Protein AF-A0A2H6IXA2-F1 (afdb_monomer)

Secondary structure (DSSP, 8-state):
-------PPP--------PPPPP----S----HHHHHHHHT-TT-TTTTSHHHHTT-EEEEEETTEEEEEEEEEEETTEEEEEEEEEETT-GGG--B--EEEEETTTEEEEESEEES-EEETTTTEEE--EESSTT-SSEEEEEEEE-SSSEEEEEEEEE---SSS--GGG--EEEE--PPP-

Sequence (183 aa):
MIRRFCFSAPLLLAGIALAGPPAAAGQHAGIPERVDKLHRADAECRDYDAKHMRNARVTAKLAEGKMLYLLPCYTGAYNVVYSVYVFDKRYPDELKRSVFAGFSDDLGWYGKDNLINADFDPKTKTLSAFEKGRGLGDCGSIPKYQWADYGWRLIEYRYWGKCDGTRMPADWPVIYRFKKPRQ

pLDDT: mean 86.89, std 18.84, range [40.41, 98.81]

Foldseek 3Di:
DDDDDDDDDDDDDDPDPPDDPPFPFADLPDDDPLNVVQLVVDPQLVCQPPPVQSRVWHWADPDVQKIKTWGWRDDDVQKTKTWIWIARNVCNVPTDTAWDWDADPVPGTDIDRIAICWGADRVQRKIWGQAAPDNVSQFDKIWIWHDDPPHTHTAWIFGDHDPPNPGHPVRTDTPDHDDDDDD

Solvent-accessible surface area (backbone atoms only — not comparable to full-atom values): 11103 Å² total; per-residue (Å²): 141,82,86,84,81,83,83,82,78,83,83,80,81,78,79,78,76,80,75,71,79,79,79,75,82,36,73,96,77,80,80,52,67,69,59,49,53,58,50,64,70,37,79,78,27,73,41,38,84,38,76,75,34,52,69,60,31,36,65,47,75,77,51,90,64,27,35,39,39,40,38,41,19,37,77,56,94,84,39,43,36,26,40,37,35,59,48,37,70,92,50,65,87,71,61,51,70,45,74,43,84,44,76,44,94,90,71,41,75,44,84,37,53,63,40,29,49,60,48,71,42,75,91,74,40,29,41,37,29,48,37,58,71,48,84,87,40,34,16,31,39,41,44,30,28,32,67,61,96,85,48,76,39,71,44,36,30,26,48,37,84,78,61,74,67,85,41,48,72,89,70,38,49,73,80,41,69,62,73,81,78,85,128

Nearest PDB structures (foldseek):
  1vkd-assembly1_A  TM=4.261E-01  e=1.955E+00  Thermotoga maritima MSB8
  6v8i-assembly1_FH  TM=3.249E-01  e=1.407E+00  Dubowvirus dv80alpha
  5efv-assembly1_A  TM=2.721E-01  e=1.570E+00  Dubowvirus dv11
  5efv-assembly1_B  TM=2.885E-01  e=2.717E+00  Dubowvirus dv11
  5efv-assembly1_C  TM=2.880E-01  e=3.032E+00  Dubowvirus dv11

Structure (mmCIF, N/CA/C/O backbone):
data_AF-A0A2H6IXA2-F1
#
_entry.id   AF-A0A2H6IXA2-F1
#
loop_
_atom_site.group_PDB
_atom_site.id
_atom_site.type_symbol
_atom_site.label_atom_id
_atom_site.label_alt_id
_atom_site.label_comp_id
_atom_site.label_asym_id
_atom_site.label_entity_id
_atom_site.label_seq_id
_atom_site.pdbx_PDB_ins_code
_atom_site.Cartn_x
_atom_site.Cartn_y
_atom_site.Cartn_z
_atom_site.occupancy
_atom_site.B_iso_or_equiv
_atom_site.auth_seq_id
_atom_site.auth_comp_id
_atom_site.auth_asym_id
_atom_site.auth_atom_id
_atom_site.pdbx_PDB_model_num
ATOM 1 N N . MET A 1 1 ? 6.219 -0.384 -72.065 1.00 42.78 1 MET A N 1
ATOM 2 C CA . MET A 1 1 ? 6.723 -0.664 -70.701 1.00 42.78 1 MET A CA 1
ATOM 3 C C . MET A 1 1 ? 6.159 0.386 -69.753 1.00 42.78 1 MET A C 1
ATOM 5 O O . MET A 1 1 ? 6.612 1.517 -69.799 1.00 42.78 1 MET A O 1
ATOM 9 N N . ILE A 1 2 ? 5.152 0.053 -68.943 1.00 42.31 2 ILE A N 1
ATOM 10 C CA . ILE A 1 2 ? 4.633 0.939 -67.886 1.00 42.31 2 ILE A CA 1
ATOM 11 C C . ILE A 1 2 ? 4.787 0.170 -66.571 1.00 42.31 2 ILE A C 1
ATOM 13 O O . ILE A 1 2 ? 4.117 -0.837 -66.355 1.00 42.31 2 ILE A O 1
ATOM 17 N N . ARG A 1 3 ? 5.743 0.590 -65.734 1.00 43.72 3 ARG A N 1
ATOM 18 C CA . ARG A 1 3 ? 5.989 0.006 -64.409 1.00 43.72 3 ARG A CA 1
ATOM 19 C C . ARG A 1 3 ? 4.909 0.500 -63.444 1.00 43.72 3 ARG A C 1
ATOM 21 O O . ARG A 1 3 ? 4.865 1.684 -63.127 1.00 43.72 3 ARG A O 1
ATOM 28 N N . ARG A 1 4 ? 4.052 -0.409 -62.968 1.00 46.06 4 ARG A N 1
ATOM 29 C CA . ARG A 1 4 ? 3.174 -0.171 -61.812 1.00 46.06 4 ARG A CA 1
ATOM 30 C C . ARG A 1 4 ? 4.039 -0.104 -60.550 1.00 46.06 4 ARG A C 1
ATOM 32 O O . ARG A 1 4 ? 4.656 -1.099 -60.184 1.00 46.06 4 ARG A O 1
ATOM 39 N N . PHE A 1 5 ? 4.084 1.055 -59.899 1.00 47.25 5 PHE A N 1
ATOM 40 C CA . PHE A 1 5 ? 4.619 1.195 -58.546 1.00 47.25 5 PHE A CA 1
ATOM 41 C C . PHE A 1 5 ? 3.539 0.778 -57.538 1.00 47.25 5 PHE A C 1
ATOM 43 O O . PHE A 1 5 ? 2.493 1.418 -57.447 1.00 47.25 5 PHE A O 1
ATOM 50 N N . CYS A 1 6 ? 3.786 -0.301 -56.792 1.00 48.41 6 CYS A N 1
ATOM 51 C CA . CYS A 1 6 ? 3.030 -0.634 -55.585 1.00 48.41 6 CYS A CA 1
ATOM 52 C C . CYS A 1 6 ? 3.509 0.273 -54.446 1.00 48.41 6 CYS A C 1
ATOM 54 O O . CYS A 1 6 ? 4.640 0.138 -53.986 1.00 48.41 6 CYS A O 1
ATOM 56 N N . PHE A 1 7 ? 2.652 1.183 -53.986 1.00 43.94 7 PHE A N 1
ATOM 57 C CA . PHE A 1 7 ? 2.830 1.866 -52.707 1.00 43.94 7 PHE A CA 1
ATOM 58 C C . PHE A 1 7 ? 2.233 0.991 -51.599 1.00 43.94 7 PHE A C 1
ATOM 60 O O . PHE A 1 7 ? 1.016 0.828 -51.525 1.00 43.94 7 PHE A O 1
ATOM 67 N N . SER A 1 8 ? 3.084 0.418 -50.747 1.00 46.34 8 SER A N 1
ATOM 68 C CA . SER A 1 8 ? 2.661 -0.215 -49.494 1.00 46.34 8 SER A CA 1
ATOM 69 C C . SER A 1 8 ? 2.455 0.867 -48.436 1.00 46.34 8 SER A C 1
ATOM 71 O O . SER A 1 8 ? 3.396 1.573 -48.080 1.00 46.34 8 SER A O 1
ATOM 73 N N . ALA A 1 9 ? 1.226 1.009 -47.940 1.00 44.91 9 ALA A N 1
ATOM 74 C CA . ALA A 1 9 ? 0.914 1.889 -46.818 1.00 44.91 9 ALA A CA 1
ATOM 75 C C . ALA A 1 9 ? 1.397 1.262 -45.492 1.00 44.91 9 ALA A C 1
ATOM 77 O O . ALA A 1 9 ? 1.227 0.054 -45.301 1.00 44.91 9 ALA A O 1
ATOM 78 N N . PRO A 1 10 ? 1.981 2.040 -44.561 1.00 45.56 10 PRO A N 1
ATOM 79 C CA . PRO A 1 10 ? 2.384 1.522 -43.261 1.00 45.56 10 PRO A CA 1
ATOM 80 C C . PRO A 1 10 ? 1.149 1.328 -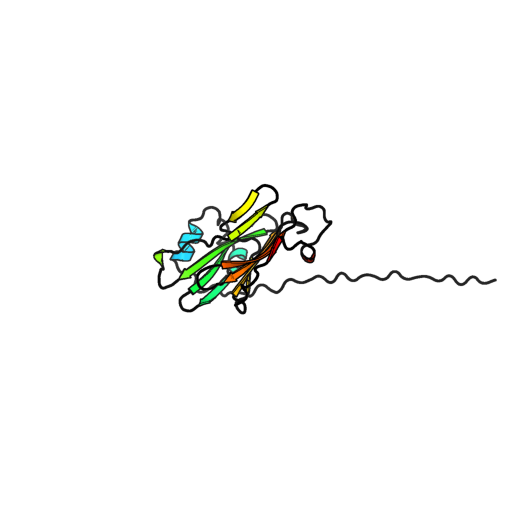42.370 1.00 45.56 10 PRO A C 1
ATOM 82 O O . PRO A 1 10 ? 0.332 2.237 -42.213 1.00 45.56 10 PRO A O 1
ATOM 85 N N . LEU A 1 11 ? 1.014 0.142 -41.770 1.00 45.53 11 LEU A N 1
ATOM 86 C CA . LEU A 1 11 ? 0.039 -0.093 -40.707 1.00 45.53 11 LEU A CA 1
ATOM 87 C C . LEU A 1 11 ? 0.434 0.727 -39.469 1.00 45.53 11 LEU A C 1
ATOM 89 O O . LEU A 1 11 ? 1.423 0.431 -38.800 1.00 45.53 11 LEU A O 1
ATOM 93 N N . LEU A 1 12 ? -0.369 1.741 -39.152 1.00 42.28 12 LEU A N 1
ATOM 94 C CA . LEU A 1 12 ? -0.360 2.415 -37.858 1.00 42.28 12 LEU A CA 1
ATOM 95 C C . LEU A 1 12 ? -0.883 1.444 -36.788 1.00 42.28 12 LEU A C 1
ATOM 97 O O . LEU A 1 12 ? -2.079 1.170 -36.711 1.00 42.28 12 LEU A O 1
ATOM 101 N N . LEU A 1 13 ? 0.020 0.928 -35.952 1.00 43.97 13 LEU A N 1
ATOM 102 C CA . LEU A 1 13 ? -0.335 0.255 -34.704 1.00 43.97 13 LEU A CA 1
ATOM 103 C C . LEU A 1 13 ? -0.878 1.303 -33.725 1.00 43.97 13 LEU A C 1
ATOM 105 O O . LEU A 1 13 ? -0.123 2.061 -33.117 1.00 43.97 13 LEU A O 1
ATOM 109 N N . ALA A 1 14 ? -2.201 1.352 -33.590 1.00 46.12 14 ALA A N 1
ATOM 110 C CA . ALA A 1 14 ? -2.864 2.114 -32.544 1.00 46.12 14 ALA A CA 1
ATOM 111 C C . ALA A 1 14 ? -2.493 1.510 -31.179 1.00 46.12 14 ALA A C 1
ATOM 113 O O . ALA A 1 14 ? -2.917 0.406 -30.836 1.00 46.12 14 ALA A O 1
ATOM 114 N N . GLY A 1 15 ? -1.673 2.228 -30.409 1.00 41.69 15 GLY A N 1
ATOM 115 C CA . GLY A 1 15 ? -1.371 1.885 -29.025 1.00 41.69 15 GLY A CA 1
ATOM 116 C C . GLY A 1 15 ? -2.645 1.952 -28.190 1.00 41.69 15 GLY A C 1
ATOM 117 O O . GLY A 1 15 ? -3.181 3.031 -27.945 1.00 41.69 15 GLY A O 1
ATOM 118 N N . ILE A 1 16 ? -3.142 0.793 -27.763 1.00 50.72 16 ILE A N 1
ATOM 119 C CA . ILE A 1 16 ? -4.249 0.709 -26.815 1.00 50.72 16 ILE A CA 1
ATOM 120 C C . ILE A 1 16 ? -3.698 1.145 -25.457 1.00 50.72 16 ILE A C 1
ATOM 122 O O . ILE A 1 16 ? -2.990 0.396 -24.786 1.00 50.72 16 ILE A O 1
ATOM 126 N N . ALA A 1 17 ? -4.002 2.380 -25.064 1.00 41.78 17 ALA A N 1
ATOM 127 C CA . ALA A 1 17 ? -3.798 2.837 -23.701 1.00 41.78 17 ALA A CA 1
ATOM 128 C C . ALA A 1 17 ? -4.670 1.978 -22.774 1.00 41.78 17 ALA A C 1
ATOM 130 O O . ALA A 1 17 ? -5.897 2.085 -22.779 1.00 41.78 17 ALA A O 1
ATOM 131 N N . LEU A 1 18 ? -4.039 1.104 -21.988 1.00 44.41 18 LEU A N 1
ATOM 132 C CA . LEU A 1 18 ? -4.698 0.420 -20.882 1.00 44.41 18 LEU A CA 1
ATOM 133 C C . LEU A 1 18 ? -4.991 1.464 -19.802 1.00 44.41 18 LEU A C 1
ATOM 135 O O . LEU A 1 18 ? -4.155 1.753 -18.947 1.00 44.41 18 LEU A 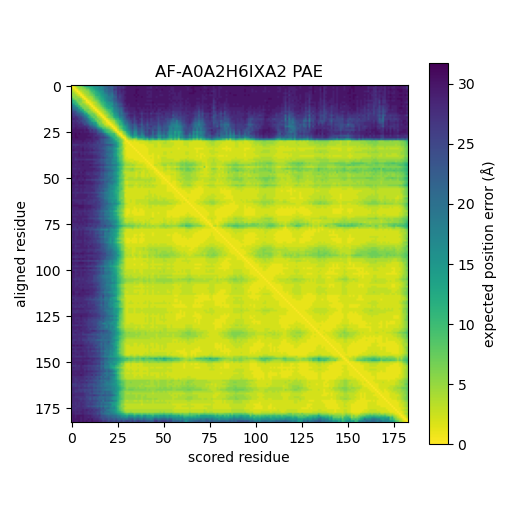O 1
ATOM 139 N N . ALA A 1 19 ? -6.178 2.063 -19.874 1.00 44.88 19 ALA A N 1
ATOM 140 C CA . ALA A 1 19 ? -6.734 2.822 -18.770 1.00 44.88 19 ALA A CA 1
ATOM 141 C C . ALA A 1 19 ? -6.846 1.878 -17.566 1.00 44.88 19 ALA A C 1
ATOM 143 O O . ALA A 1 19 ? -7.560 0.873 -17.615 1.00 44.88 19 ALA A O 1
ATOM 144 N N . GLY A 1 20 ? -6.100 2.176 -16.501 1.00 45.25 20 GLY A N 1
ATOM 145 C CA . GLY A 1 20 ? -6.319 1.534 -15.211 1.00 45.25 20 GLY A CA 1
ATOM 146 C C . GLY A 1 20 ? -7.774 1.744 -14.773 1.00 45.25 20 GLY A C 1
ATOM 147 O O . GLY A 1 20 ? -8.386 2.744 -15.165 1.00 45.25 20 GLY A O 1
ATOM 148 N N . PRO A 1 21 ? -8.355 0.809 -14.004 1.00 45.22 21 PRO A N 1
ATOM 149 C CA . PRO A 1 21 ? -9.712 0.975 -13.507 1.00 45.22 21 PRO A CA 1
ATOM 150 C C . PRO A 1 21 ? -9.832 2.305 -12.744 1.00 45.22 21 PRO A C 1
ATOM 152 O O . PRO A 1 21 ? -8.875 2.726 -12.087 1.00 45.22 21 PRO A O 1
ATOM 155 N N . PRO A 1 22 ? -10.981 2.994 -12.843 1.00 42.47 22 PRO A N 1
ATOM 156 C CA . PRO A 1 22 ? -11.201 4.214 -12.088 1.00 42.47 22 PRO A CA 1
ATOM 157 C C . PRO A 1 22 ? -11.143 3.882 -10.596 1.00 42.47 22 PRO A C 1
ATOM 159 O O . PRO A 1 22 ? -11.876 3.006 -10.133 1.00 42.47 22 PRO A O 1
ATOM 162 N N . ALA A 1 23 ? -10.282 4.593 -9.865 1.00 48.34 23 ALA A N 1
ATOM 163 C CA . ALA A 1 23 ? -10.251 4.558 -8.410 1.00 48.34 23 ALA A CA 1
ATOM 164 C C . ALA A 1 23 ? -11.676 4.797 -7.891 1.00 48.34 23 ALA A C 1
ATOM 166 O O . ALA A 1 23 ? -12.312 5.805 -8.224 1.00 48.34 23 ALA A O 1
ATOM 167 N N . ALA A 1 24 ? -12.211 3.842 -7.133 1.00 46.31 24 ALA A N 1
ATOM 168 C CA . ALA A 1 24 ? -13.548 3.958 -6.578 1.00 46.31 24 ALA A CA 1
ATOM 169 C C . ALA A 1 24 ? -13.566 5.131 -5.586 1.00 46.31 24 ALA A C 1
ATOM 171 O O . ALA A 1 24 ? -12.879 5.115 -4.567 1.00 46.31 24 ALA A O 1
ATOM 172 N N . ALA A 1 25 ? -14.348 6.165 -5.899 1.00 42.78 25 ALA A N 1
ATOM 173 C CA . ALA A 1 25 ? -14.499 7.347 -5.063 1.00 42.78 25 ALA A CA 1
ATOM 174 C C . ALA A 1 25 ? -15.111 6.973 -3.698 1.00 42.78 25 ALA A C 1
ATOM 176 O O . ALA A 1 25 ? -16.309 6.702 -3.593 1.00 42.78 25 ALA A O 1
ATOM 177 N N . GLY A 1 26 ? -14.284 6.959 -2.651 1.00 40.41 26 GLY A N 1
ATOM 178 C CA . GLY A 1 26 ? -14.711 6.852 -1.257 1.00 40.41 26 GLY A CA 1
ATOM 179 C C . GLY A 1 26 ? -15.170 8.207 -0.707 1.00 40.41 26 GLY A C 1
ATOM 180 O O . GLY A 1 26 ? -14.521 9.228 -0.917 1.00 40.41 26 GLY A O 1
ATOM 181 N N . GLN A 1 27 ? -16.310 8.225 -0.014 1.00 42.47 27 GLN A N 1
ATOM 182 C CA . GLN A 1 27 ? -16.903 9.405 0.628 1.00 42.47 27 GLN A CA 1
ATOM 183 C C . GLN A 1 27 ? -16.112 9.815 1.892 1.00 42.47 27 GLN A C 1
ATOM 185 O O . GLN A 1 27 ? -15.813 8.974 2.736 1.00 42.47 27 GLN A O 1
ATOM 190 N N . HIS A 1 28 ? -15.841 11.117 2.077 1.00 47.94 28 HIS A N 1
ATOM 191 C CA . HIS A 1 28 ? -15.034 11.680 3.189 1.00 47.94 28 HIS A CA 1
ATOM 192 C C . HIS A 1 28 ? -15.735 11.763 4.554 1.00 47.94 28 HIS A C 1
ATOM 194 O O . HIS A 1 28 ? -15.303 12.516 5.426 1.00 47.94 28 HIS A O 1
ATOM 200 N N . ALA A 1 29 ? -16.801 10.997 4.772 1.00 51.88 29 ALA A N 1
ATOM 201 C CA . ALA A 1 29 ? -17.454 10.890 6.072 1.00 51.88 29 ALA A CA 1
ATOM 202 C C . ALA A 1 29 ? -16.984 9.607 6.785 1.00 51.88 29 ALA A C 1
ATOM 204 O O . ALA A 1 29 ? -17.186 8.508 6.276 1.00 51.88 29 ALA A O 1
ATOM 205 N N . GLY A 1 30 ? -16.382 9.739 7.975 1.00 75.88 30 GLY A N 1
ATOM 206 C CA . GLY A 1 30 ? -16.239 8.617 8.917 1.00 75.88 30 GLY A CA 1
ATOM 207 C C . GLY A 1 30 ? -14.837 8.041 9.151 1.00 75.88 30 GLY A C 1
ATOM 208 O O . GLY A 1 30 ? -14.730 6.835 9.382 1.00 75.88 30 GLY A O 1
ATOM 209 N N . ILE A 1 31 ? -13.774 8.857 9.138 1.00 90.50 31 ILE A N 1
ATOM 210 C CA . ILE A 1 31 ? -12.479 8.466 9.732 1.00 90.50 31 ILE A CA 1
ATOM 211 C C . ILE A 1 31 ? -12.573 8.666 11.258 1.00 90.50 31 ILE A C 1
ATOM 213 O O . ILE A 1 31 ? -12.794 9.796 11.690 1.00 90.50 31 ILE A O 1
ATOM 217 N N . PRO A 1 32 ? -12.445 7.610 12.087 1.00 92.00 32 PRO A N 1
ATOM 218 C CA . PRO A 1 32 ? -12.463 7.736 13.540 1.00 92.00 32 PRO A CA 1
ATOM 219 C C . PRO A 1 32 ? -11.314 8.613 14.034 1.00 92.00 32 PRO A C 1
ATOM 221 O O . PRO A 1 32 ? -10.199 8.494 13.527 1.00 92.00 32 PRO A O 1
ATOM 224 N N . GLU A 1 33 ? -11.553 9.408 15.081 1.00 92.00 33 GLU A N 1
ATOM 225 C CA . GLU A 1 33 ? -10.547 10.301 15.680 1.00 92.00 33 GLU A CA 1
ATOM 226 C C . GLU A 1 33 ? -9.233 9.573 15.984 1.00 92.00 33 GLU A C 1
ATOM 228 O O . GLU A 1 33 ? -8.157 10.093 15.722 1.00 92.00 33 GLU A O 1
ATOM 233 N N . ARG A 1 34 ? -9.299 8.327 16.464 1.00 92.56 34 ARG A N 1
ATOM 234 C CA . ARG A 1 34 ? -8.103 7.522 16.741 1.00 92.56 34 ARG A CA 1
ATOM 235 C C . ARG A 1 34 ? -7.273 7.232 15.486 1.00 92.56 34 ARG A C 1
ATOM 237 O O . ARG A 1 34 ? -6.049 7.299 15.549 1.00 92.56 34 ARG A O 1
ATOM 244 N N . VAL A 1 35 ? -7.924 6.900 14.369 1.00 95.00 35 VAL A N 1
ATOM 245 C CA . VAL A 1 35 ? -7.242 6.652 13.086 1.00 95.00 35 VAL A CA 1
ATOM 246 C C . VAL A 1 35 ? -6.639 7.955 12.574 1.00 95.00 35 VAL A C 1
ATOM 248 O O . VAL A 1 35 ? -5.474 7.976 12.190 1.00 95.00 35 VAL A O 1
ATOM 251 N N . ASP A 1 36 ? -7.403 9.045 12.636 1.00 93.69 36 ASP A N 1
ATOM 252 C CA . ASP A 1 36 ? -6.961 10.367 12.196 1.00 93.69 36 ASP A CA 1
ATOM 253 C C . ASP A 1 36 ? -5.774 10.883 13.028 1.00 93.69 36 ASP A C 1
ATOM 255 O O . ASP A 1 36 ? -4.750 11.273 12.472 1.00 93.69 36 ASP A O 1
ATOM 259 N N . LYS A 1 37 ? -5.850 10.784 14.360 1.00 93.31 37 LYS A N 1
ATOM 260 C CA . LYS A 1 37 ? -4.772 11.149 15.289 1.00 93.31 37 LYS A CA 1
ATOM 261 C C . LYS A 1 37 ? -3.514 10.321 15.052 1.00 93.31 37 LYS A C 1
ATOM 263 O O . LYS A 1 37 ? -2.427 10.887 15.012 1.00 93.31 37 LYS A O 1
ATOM 268 N N . LEU A 1 38 ? -3.651 9.002 14.887 1.00 94.00 38 LEU A N 1
ATOM 269 C CA . LEU A 1 38 ? -2.513 8.126 14.601 1.00 94.00 38 LEU A CA 1
ATOM 270 C C . LEU A 1 38 ? -1.851 8.491 13.268 1.00 94.00 38 LEU A C 1
ATOM 272 O O . LEU A 1 38 ? -0.630 8.492 13.177 1.00 94.00 38 LEU A O 1
ATOM 276 N N . HIS A 1 39 ? -2.646 8.812 12.249 1.00 95.50 39 HIS A N 1
ATOM 277 C CA . HIS A 1 39 ? -2.132 9.191 10.939 1.00 95.50 39 HIS A CA 1
ATOM 278 C C . HIS A 1 39 ? -1.434 10.556 10.952 1.00 95.50 39 HIS A C 1
ATOM 280 O O . HIS A 1 39 ? -0.356 10.698 10.392 1.00 95.50 39 HIS A O 1
ATOM 286 N N . ARG A 1 40 ? -2.004 11.547 11.648 1.00 93.56 40 ARG A N 1
ATOM 287 C CA . ARG A 1 40 ? -1.420 12.891 11.804 1.00 93.56 40 ARG A CA 1
ATOM 288 C C . ARG A 1 40 ? -0.172 12.929 12.679 1.00 93.56 40 ARG A C 1
ATOM 290 O O . ARG A 1 40 ? 0.624 13.850 12.549 1.00 93.56 40 ARG A O 1
ATOM 297 N N . ALA A 1 41 ? -0.029 11.976 13.597 1.00 93.56 41 ALA A N 1
ATOM 298 C CA . ALA A 1 41 ? 1.155 11.857 14.441 1.00 93.56 41 ALA A CA 1
ATOM 299 C C . ALA A 1 41 ? 2.391 11.368 13.666 1.00 93.56 41 ALA A C 1
ATOM 301 O O . ALA A 1 41 ? 3.505 11.487 14.172 1.00 93.56 41 ALA A O 1
ATOM 302 N N . ASP A 1 42 ? 2.209 10.826 12.460 1.00 91.56 42 ASP A N 1
ATOM 303 C CA . ASP A 1 42 ? 3.310 10.440 11.589 1.00 91.56 42 ASP A CA 1
ATOM 304 C C . ASP A 1 42 ? 3.833 11.651 10.805 1.00 91.56 42 ASP A C 1
ATOM 306 O O . ASP A 1 42 ? 3.145 12.200 9.942 1.00 91.56 42 ASP A O 1
ATOM 310 N N . ALA A 1 43 ? 5.076 12.046 11.090 1.00 88.25 43 ALA A N 1
ATOM 311 C CA . ALA A 1 43 ? 5.742 13.166 10.432 1.00 88.25 43 ALA A CA 1
ATOM 312 C C . ALA A 1 43 ? 5.912 12.966 8.913 1.00 88.25 43 ALA A C 1
ATOM 314 O O . ALA A 1 43 ? 5.979 13.951 8.176 1.00 88.25 43 ALA A O 1
ATOM 315 N N . GLU A 1 44 ? 5.928 11.719 8.427 1.00 85.94 44 GLU A N 1
ATOM 316 C CA . GLU A 1 44 ? 5.982 11.423 6.992 1.00 85.94 44 GLU A CA 1
ATOM 317 C C . GLU A 1 44 ? 4.665 11.797 6.289 1.00 85.94 44 GLU A C 1
ATOM 319 O O . GLU A 1 44 ? 4.658 12.127 5.102 1.00 85.94 44 GLU A O 1
ATOM 324 N N . CYS A 1 45 ? 3.534 11.827 7.002 1.00 91.88 45 CYS A N 1
ATOM 325 C CA . CYS A 1 45 ? 2.206 12.121 6.447 1.00 91.88 45 CYS A CA 1
ATOM 326 C C . CYS A 1 45 ? 1.896 13.630 6.392 1.00 91.88 45 CYS A C 1
ATOM 328 O O . CYS A 1 45 ? 0.796 14.087 6.705 1.00 91.88 45 CYS A O 1
ATOM 330 N N . ARG A 1 46 ? 2.887 14.409 5.941 1.00 87.69 46 ARG A N 1
ATOM 331 C CA . ARG A 1 46 ? 2.899 15.882 5.907 1.00 87.69 46 ARG A CA 1
ATOM 332 C C . ARG A 1 46 ? 1.890 16.541 4.959 1.00 87.69 46 ARG A C 1
ATOM 334 O O . ARG A 1 46 ? 1.510 17.684 5.201 1.00 87.69 46 ARG A O 1
ATOM 341 N N . ASP A 1 47 ? 1.426 15.846 3.917 1.00 89.88 47 ASP A N 1
ATOM 342 C CA . ASP A 1 47 ? 0.479 16.407 2.937 1.00 89.88 47 ASP A CA 1
ATOM 343 C C . ASP A 1 47 ? -0.964 15.923 3.161 1.00 89.88 47 ASP A C 1
ATOM 345 O O . ASP A 1 47 ? -1.839 16.196 2.337 1.00 89.88 47 ASP A O 1
ATOM 349 N N . TYR A 1 48 ? -1.249 15.204 4.252 1.00 90.06 48 TYR A N 1
ATOM 350 C CA . TYR A 1 48 ? -2.538 14.536 4.485 1.00 90.06 48 TYR A CA 1
ATOM 351 C C . TYR A 1 48 ? -3.766 15.462 4.359 1.00 90.06 48 TYR A C 1
ATOM 353 O O . TYR A 1 48 ? -4.838 15.030 3.914 1.00 90.06 48 TYR A O 1
ATOM 361 N N . ASP A 1 49 ? -3.623 16.746 4.707 1.00 89.75 49 ASP A N 1
ATOM 362 C CA . ASP A 1 49 ? -4.680 17.761 4.601 1.00 89.75 49 ASP A CA 1
ATOM 363 C C . ASP A 1 49 ? -4.719 18.506 3.264 1.00 89.75 49 ASP A C 1
ATOM 365 O O . ASP A 1 49 ? -5.579 19.368 3.058 1.00 89.75 49 ASP A O 1
ATOM 369 N N . ALA A 1 50 ? -3.839 18.202 2.316 1.00 90.06 50 ALA A N 1
ATOM 370 C CA . ALA A 1 50 ? -3.912 18.809 0.999 1.00 90.06 50 ALA A CA 1
ATOM 371 C C . ALA A 1 50 ? -5.217 18.399 0.293 1.00 90.06 50 ALA A C 1
ATOM 373 O O . ALA A 1 50 ? -5.699 17.268 0.401 1.00 90.06 50 ALA A O 1
ATOM 374 N N . LYS A 1 51 ? -5.818 19.326 -0.467 1.00 88.69 51 LYS A N 1
ATOM 375 C CA . LYS A 1 51 ? -7.115 19.094 -1.133 1.00 88.69 51 LYS A CA 1
ATOM 376 C C . LYS A 1 51 ? -7.103 17.841 -2.015 1.00 88.69 51 LYS A C 1
ATOM 378 O O . LYS A 1 51 ? -8.072 17.087 -2.008 1.00 88.69 51 LYS A O 1
ATOM 383 N N . HIS A 1 52 ? -6.018 17.630 -2.758 1.00 84.25 52 HIS A N 1
ATOM 384 C CA . HIS A 1 52 ? -5.868 16.478 -3.646 1.00 84.25 52 HIS A CA 1
ATOM 385 C C . HIS A 1 52 ? -5.721 15.158 -2.870 1.00 84.25 52 HIS A C 1
ATOM 387 O O . HIS A 1 52 ? -6.236 14.142 -3.324 1.00 84.25 52 HIS A O 1
ATOM 393 N N . MET A 1 53 ? -5.124 15.183 -1.673 1.00 90.81 53 MET A N 1
ATOM 394 C CA . MET A 1 53 ? -4.990 14.009 -0.805 1.00 90.81 53 MET A CA 1
ATOM 395 C C . MET A 1 53 ? -6.302 13.604 -0.160 1.00 90.81 53 MET A C 1
ATOM 397 O O . MET A 1 53 ? -6.595 12.416 -0.069 1.00 90.81 53 MET A O 1
ATOM 401 N N . ARG A 1 54 ? -7.144 14.567 0.234 1.00 89.75 54 ARG A N 1
ATOM 402 C CA . ARG A 1 54 ? -8.467 14.236 0.779 1.00 89.75 54 ARG A CA 1
ATOM 403 C C . ARG A 1 54 ? -9.227 13.316 -0.165 1.00 89.75 54 ARG A C 1
ATOM 405 O O . ARG A 1 54 ? -9.626 12.244 0.258 1.00 89.75 54 ARG A O 1
ATOM 412 N N . ASN A 1 55 ? -9.315 13.677 -1.445 1.00 87.94 55 ASN A N 1
ATOM 413 C CA . ASN A 1 55 ? -10.024 12.912 -2.479 1.00 87.94 55 ASN A CA 1
ATOM 414 C C . ASN A 1 55 ? -9.461 11.515 -2.758 1.00 87.94 55 ASN A C 1
ATOM 416 O O . ASN A 1 55 ? -10.167 10.701 -3.340 1.00 87.94 55 ASN A O 1
ATOM 420 N N . ALA A 1 56 ? -8.231 11.241 -2.334 1.00 90.94 56 ALA A N 1
ATOM 421 C CA . ALA A 1 56 ? -7.584 9.949 -2.491 1.00 90.94 56 ALA A CA 1
ATOM 422 C C . ALA A 1 56 ? -7.780 9.016 -1.278 1.00 90.94 56 ALA A C 1
ATOM 424 O O . ALA A 1 56 ? -7.324 7.878 -1.295 1.00 90.94 56 ALA A O 1
ATOM 425 N N . ARG A 1 57 ? -8.460 9.463 -0.213 1.00 94.38 57 ARG A N 1
ATOM 426 C CA . ARG A 1 57 ? -8.786 8.617 0.946 1.00 94.38 57 ARG A CA 1
ATOM 427 C C . ARG A 1 57 ? -9.798 7.546 0.546 1.00 94.38 57 ARG A C 1
ATOM 429 O O . ARG A 1 57 ? -10.843 7.856 -0.020 1.00 94.38 57 ARG A O 1
ATOM 436 N N . VAL A 1 58 ? -9.525 6.299 0.917 1.00 95.25 58 VAL A N 1
ATOM 437 C CA . VAL A 1 58 ? -10.447 5.180 0.699 1.00 95.25 58 VAL A CA 1
ATOM 438 C C . VAL A 1 58 ? -10.831 4.566 2.039 1.00 95.25 58 VAL A C 1
ATOM 440 O O . VAL A 1 58 ? -9.979 4.217 2.859 1.00 95.25 58 VAL A O 1
ATOM 443 N N . THR A 1 59 ? -12.135 4.419 2.258 1.00 96.25 59 THR A N 1
ATOM 444 C CA . THR A 1 59 ? -12.707 3.720 3.409 1.00 96.25 59 THR A CA 1
ATOM 445 C C . THR A 1 59 ? -13.601 2.590 2.918 1.00 96.25 59 THR A C 1
ATOM 447 O O . THR A 1 59 ? -14.351 2.747 1.955 1.00 96.25 59 THR A O 1
ATOM 450 N N . ALA A 1 60 ? -13.511 1.418 3.545 1.00 96.00 60 ALA A N 1
ATOM 451 C CA . ALA A 1 60 ? -14.319 0.272 3.133 1.00 96.00 60 ALA A CA 1
ATOM 452 C C . ALA A 1 60 ? -14.559 -0.714 4.275 1.00 96.00 60 ALA A C 1
ATOM 454 O O . ALA A 1 60 ? -13.719 -0.893 5.154 1.00 96.00 60 ALA A O 1
ATOM 455 N N . LYS A 1 61 ? -15.698 -1.408 4.253 1.00 95.50 61 LYS A N 1
ATOM 456 C CA . LYS A 1 61 ? -15.972 -2.502 5.192 1.00 95.50 61 LYS A CA 1
ATOM 457 C C . LYS A 1 61 ? -15.207 -3.758 4.769 1.00 95.50 61 LYS A C 1
ATOM 459 O O . LYS A 1 61 ? -15.386 -4.240 3.654 1.00 95.50 61 LYS A O 1
ATOM 464 N N . LEU A 1 62 ? -14.407 -4.325 5.672 1.00 96.12 62 LEU A N 1
ATOM 465 C CA . LEU A 1 62 ? -13.691 -5.590 5.446 1.00 96.12 62 LEU A CA 1
ATOM 466 C C . LEU A 1 62 ? -14.473 -6.790 5.975 1.00 96.12 62 LEU A C 1
ATOM 468 O O . LEU A 1 62 ? -14.540 -7.837 5.333 1.00 96.12 62 LEU A O 1
ATOM 472 N N . ALA A 1 63 ? -15.084 -6.638 7.144 1.00 94.56 63 ALA A N 1
ATOM 473 C CA . ALA A 1 63 ? -15.925 -7.638 7.785 1.00 94.56 63 ALA A CA 1
ATOM 474 C C . ALA A 1 63 ? -16.859 -6.940 8.781 1.00 94.56 63 ALA A C 1
ATOM 476 O O . ALA A 1 63 ? -16.865 -5.713 8.905 1.00 94.56 63 ALA A O 1
ATOM 477 N N . GLU A 1 64 ? -17.666 -7.706 9.506 1.00 93.94 64 GLU A N 1
ATOM 478 C CA . GLU A 1 64 ? -18.383 -7.160 10.653 1.00 93.94 64 GLU A CA 1
ATOM 479 C C . GLU A 1 64 ? -17.398 -6.585 11.684 1.00 93.94 64 GLU A C 1
ATOM 481 O O . GLU A 1 64 ? -16.388 -7.204 12.020 1.00 93.94 64 GLU A O 1
ATOM 486 N N . GLY A 1 65 ? -17.651 -5.345 12.112 1.00 93.12 65 GLY A N 1
ATOM 487 C CA . GLY A 1 65 ? -16.792 -4.620 13.049 1.00 93.12 65 GLY A CA 1
ATOM 488 C C . GLY A 1 65 ? -15.411 -4.213 12.519 1.00 93.12 65 GLY A C 1
ATOM 489 O O . GLY A 1 65 ? -14.683 -3.571 13.271 1.00 93.12 65 GLY A O 1
ATOM 490 N N . LYS A 1 66 ? -15.052 -4.534 11.262 1.00 95.69 66 LYS A N 1
ATOM 491 C CA . LYS A 1 66 ? -13.738 -4.224 10.673 1.00 95.69 66 LYS A CA 1
ATOM 492 C C . LYS A 1 66 ? -13.835 -3.286 9.481 1.00 95.69 66 LYS A C 1
ATOM 494 O O . LYS A 1 66 ? -14.490 -3.608 8.485 1.00 95.69 66 LYS A O 1
ATOM 499 N N . MET A 1 67 ? -13.120 -2.171 9.563 1.00 96.81 67 MET A N 1
ATOM 500 C CA . MET A 1 67 ? -13.064 -1.144 8.524 1.00 96.81 67 MET A CA 1
ATOM 501 C C . MET A 1 67 ? -11.625 -0.938 8.047 1.00 96.81 67 MET A C 1
ATOM 503 O O . MET A 1 67 ? -10.706 -0.850 8.858 1.00 96.81 67 MET A O 1
ATOM 507 N N . LEU A 1 68 ? -11.451 -0.849 6.732 1.00 97.75 68 LEU A N 1
ATOM 508 C CA . LEU A 1 68 ? -10.245 -0.374 6.067 1.00 97.75 68 LEU A CA 1
ATOM 509 C C . LEU A 1 68 ? -10.237 1.153 6.046 1.00 97.75 68 LEU A C 1
ATOM 511 O O . LEU A 1 68 ? -11.237 1.766 5.668 1.00 97.75 68 LEU A O 1
ATOM 515 N N . TYR A 1 69 ? -9.075 1.726 6.347 1.00 97.62 69 TYR A N 1
ATOM 516 C CA . TYR A 1 69 ? -8.725 3.111 6.050 1.00 97.62 69 TYR A CA 1
ATOM 517 C C . TYR A 1 69 ? -7.407 3.126 5.275 1.00 97.62 69 TYR A C 1
ATOM 519 O O . TYR A 1 69 ? -6.347 2.857 5.837 1.00 97.62 69 TYR A O 1
ATOM 527 N N . LEU A 1 70 ? -7.482 3.413 3.980 1.00 97.75 70 LEU A N 1
ATOM 528 C CA . LEU A 1 70 ? -6.335 3.638 3.108 1.00 97.75 70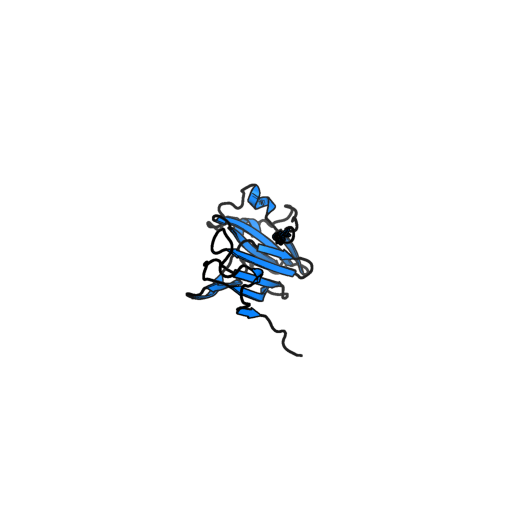 LEU A CA 1
ATOM 529 C C . LEU A 1 70 ? -6.174 5.153 2.954 1.00 97.75 70 LEU A C 1
ATOM 531 O O . LEU A 1 70 ? -6.973 5.810 2.284 1.00 97.75 70 LEU A O 1
ATOM 535 N N . LEU A 1 71 ? -5.185 5.710 3.652 1.00 96.94 71 LEU A N 1
ATOM 536 C CA . LEU A 1 71 ? -5.030 7.151 3.830 1.00 96.94 71 LEU A CA 1
ATOM 537 C C . LEU A 1 71 ? -3.717 7.629 3.195 1.00 96.94 71 LEU A C 1
ATOM 539 O O . LEU A 1 71 ? -2.659 7.099 3.544 1.00 96.94 71 LEU A O 1
ATOM 543 N N . PRO A 1 72 ? -3.756 8.599 2.265 1.00 95.94 72 PRO A N 1
ATOM 544 C CA . PRO A 1 72 ? -2.553 9.142 1.649 1.00 95.94 72 PRO A CA 1
ATOM 545 C C . PRO A 1 72 ? -1.778 10.024 2.633 1.00 95.94 72 PRO A C 1
ATOM 547 O O . PRO A 1 72 ? -2.367 10.847 3.324 1.00 95.94 72 PRO A O 1
ATOM 550 N N . CYS A 1 73 ? -0.458 9.882 2.643 1.00 94.44 73 CYS A N 1
ATOM 551 C CA . CYS A 1 73 ? 0.470 10.609 3.507 1.00 94.44 73 CYS A CA 1
ATOM 552 C C . CYS A 1 73 ? 1.106 11.801 2.790 1.00 94.44 73 CYS A C 1
ATOM 554 O O . CYS A 1 73 ? 0.990 12.940 3.240 1.00 94.44 73 CYS A O 1
ATOM 556 N N . TYR A 1 74 ? 1.782 11.536 1.671 1.00 94.56 74 TYR A N 1
ATOM 557 C CA . TYR A 1 74 ? 2.496 12.545 0.895 1.00 94.56 74 TYR A CA 1
ATOM 558 C C . TYR A 1 74 ? 2.638 12.138 -0.572 1.00 94.56 74 TYR A C 1
ATOM 560 O O . TYR A 1 74 ? 2.411 10.980 -0.946 1.00 94.56 74 TYR A O 1
ATOM 568 N N . THR A 1 75 ? 3.011 13.106 -1.409 1.00 93.31 75 THR A N 1
ATOM 569 C CA . THR A 1 75 ? 3.409 12.850 -2.802 1.00 93.31 75 THR A CA 1
ATOM 570 C C . THR A 1 75 ? 4.919 12.930 -2.973 1.00 93.31 75 THR A C 1
ATOM 572 O O . THR A 1 75 ? 5.576 13.847 -2.486 1.00 93.31 75 THR A O 1
ATOM 575 N N . GLY A 1 76 ? 5.475 11.963 -3.697 1.00 90.06 76 GLY A N 1
ATOM 576 C CA . GLY A 1 76 ? 6.870 11.937 -4.113 1.00 90.06 76 GLY A CA 1
ATOM 577 C C . GLY A 1 76 ? 6.941 11.799 -5.626 1.00 90.06 76 GLY A C 1
ATOM 578 O O . GLY A 1 76 ? 6.745 10.708 -6.157 1.00 90.06 76 GLY A O 1
ATOM 579 N N . ALA A 1 77 ? 7.214 12.900 -6.326 1.00 92.44 77 ALA A N 1
ATOM 580 C CA . ALA A 1 77 ? 7.231 12.952 -7.786 1.00 92.44 77 ALA A CA 1
ATOM 581 C C . ALA A 1 77 ? 5.951 12.352 -8.413 1.00 92.44 77 ALA A C 1
ATOM 583 O O . ALA A 1 77 ? 4.885 12.953 -8.364 1.00 92.44 77 ALA A O 1
ATOM 584 N N . TYR A 1 78 ? 6.053 11.165 -9.001 1.00 92.06 78 TYR A N 1
ATOM 585 C CA . TYR A 1 78 ? 4.992 10.451 -9.720 1.00 92.06 78 TYR A CA 1
ATOM 586 C C . TYR A 1 78 ? 4.276 9.392 -8.856 1.00 92.06 78 TYR A C 1
ATOM 588 O O . TYR A 1 78 ? 3.536 8.566 -9.396 1.00 92.06 78 TYR A O 1
ATOM 596 N N . ASN A 1 79 ? 4.523 9.391 -7.542 1.00 96.50 79 ASN A N 1
ATOM 597 C CA . ASN A 1 79 ? 4.000 8.436 -6.571 1.00 96.50 79 ASN A CA 1
ATOM 598 C C . ASN A 1 79 ? 3.209 9.139 -5.455 1.00 96.50 79 ASN A C 1
ATOM 600 O O . ASN A 1 79 ? 3.644 10.157 -4.916 1.00 96.50 79 ASN A O 1
ATOM 604 N N . VAL A 1 80 ? 2.082 8.548 -5.060 1.00 96.50 80 VAL A N 1
ATOM 605 C CA . VAL A 1 80 ? 1.346 8.882 -3.832 1.00 96.50 80 VAL A CA 1
ATOM 606 C C . VAL A 1 80 ? 1.584 7.771 -2.818 1.00 96.50 80 VAL A C 1
ATOM 608 O O . VAL A 1 80 ? 1.347 6.599 -3.120 1.00 96.50 80 VAL A O 1
ATOM 611 N N . VAL A 1 81 ? 2.050 8.123 -1.624 1.00 97.25 81 VAL A N 1
ATOM 612 C CA . VAL A 1 81 ? 2.328 7.166 -0.547 1.00 97.25 81 VAL A CA 1
ATOM 613 C C . VAL A 1 81 ? 1.125 7.082 0.379 1.00 97.25 81 VAL A C 1
ATOM 615 O O . VAL A 1 81 ? 0.593 8.109 0.790 1.00 97.25 81 VAL A O 1
ATOM 618 N N . TYR A 1 82 ? 0.712 5.869 0.733 1.00 97.94 82 TYR A N 1
ATOM 619 C CA . TYR A 1 82 ? -0.431 5.601 1.597 1.00 97.94 82 TYR A CA 1
ATOM 620 C C . TYR A 1 82 ? -0.029 4.811 2.836 1.00 97.94 82 TYR A C 1
ATOM 622 O O . TYR A 1 82 ? 0.714 3.835 2.739 1.00 97.94 82 TYR A O 1
ATOM 630 N N . SER A 1 83 ? -0.616 5.169 3.975 1.00 97.62 83 SER A N 1
ATOM 631 C CA . SER A 1 83 ? -0.699 4.299 5.147 1.00 97.62 83 SER A CA 1
ATOM 632 C C . SER A 1 83 ? -2.009 3.515 5.123 1.00 97.62 83 SER A C 1
ATOM 634 O O . SER A 1 83 ? -3.056 4.030 4.722 1.00 97.62 83 SER A O 1
ATOM 636 N N . VAL A 1 84 ? -1.961 2.266 5.585 1.00 98.00 84 VAL A N 1
ATOM 637 C CA . VAL A 1 84 ? -3.132 1.384 5.634 1.00 98.00 84 VAL A CA 1
ATOM 638 C C . VAL A 1 84 ? -3.445 1.021 7.074 1.00 98.00 84 VAL A C 1
ATOM 640 O O . VAL A 1 84 ? -2.606 0.453 7.771 1.00 98.00 84 VAL A O 1
ATOM 643 N N . TYR A 1 85 ? -4.676 1.267 7.503 1.00 97.44 85 TYR A N 1
ATOM 644 C CA . TYR A 1 85 ? -5.167 0.876 8.819 1.00 97.44 85 TYR A CA 1
ATOM 645 C C . TYR A 1 85 ? -6.343 -0.081 8.687 1.00 97.44 85 TYR A C 1
ATOM 647 O O . TYR A 1 85 ? -7.190 0.059 7.802 1.00 97.44 85 TYR A O 1
ATOM 655 N N . VAL A 1 86 ? -6.413 -1.025 9.621 1.00 96.94 86 VAL A N 1
ATOM 656 C CA . VAL A 1 86 ? -7.603 -1.839 9.847 1.00 96.94 86 VAL A CA 1
ATOM 657 C C . VAL A 1 86 ? -8.085 -1.557 11.255 1.00 96.94 86 VAL A C 1
ATOM 659 O O . VAL A 1 86 ? -7.416 -1.887 12.229 1.00 96.94 86 VAL A O 1
ATOM 662 N N . PHE A 1 87 ? -9.242 -0.918 11.356 1.00 95.69 87 PHE A N 1
ATOM 663 C CA . PHE A 1 87 ? -9.883 -0.668 12.635 1.00 95.69 87 PHE A CA 1
ATOM 664 C C . PHE A 1 87 ? -10.810 -1.833 12.967 1.00 95.69 87 PHE A C 1
ATOM 666 O O . PHE A 1 87 ? -11.754 -2.091 12.216 1.00 95.69 87 PHE A O 1
ATOM 673 N N . ASP A 1 88 ? -10.555 -2.516 14.082 1.00 94.81 88 ASP A N 1
ATOM 674 C CA . ASP A 1 88 ? -11.456 -3.514 14.660 1.00 94.81 88 ASP A CA 1
ATOM 675 C C . ASP A 1 88 ? -12.161 -2.902 15.873 1.00 94.81 88 ASP A C 1
ATOM 677 O O . ASP A 1 88 ? -11.525 -2.582 16.877 1.00 94.81 88 ASP A O 1
ATOM 681 N N . LYS A 1 89 ? -13.489 -2.757 15.800 1.00 92.88 89 LYS A N 1
ATOM 682 C CA . LYS A 1 89 ? -14.302 -2.205 16.897 1.00 92.88 89 LYS A CA 1
ATOM 683 C C . LYS A 1 89 ? -14.177 -2.990 18.207 1.00 92.88 89 LYS A C 1
ATOM 685 O O . LYS A 1 89 ? -14.492 -2.434 19.252 1.00 92.88 89 LYS A O 1
ATOM 690 N N . ARG A 1 90 ? -13.761 -4.259 18.156 1.00 93.56 90 ARG A N 1
ATOM 691 C CA . ARG A 1 90 ? -13.578 -5.109 19.344 1.00 93.56 90 ARG A CA 1
ATOM 692 C C . ARG A 1 90 ? -12.280 -4.799 20.088 1.00 93.56 90 ARG A C 1
ATOM 694 O O . ARG A 1 90 ? -12.228 -4.999 21.293 1.00 93.56 90 ARG A O 1
ATOM 701 N N . TYR A 1 91 ? -11.268 -4.302 19.375 1.00 93.06 91 TYR A N 1
ATOM 702 C CA . TYR A 1 91 ? -9.933 -4.012 19.905 1.00 93.06 91 TYR A CA 1
ATOM 703 C C . TYR A 1 91 ? -9.464 -2.621 19.446 1.00 93.06 91 TYR A C 1
ATOM 705 O O . TYR A 1 91 ? -8.456 -2.498 18.746 1.00 93.06 91 TYR A O 1
ATOM 713 N N . PRO A 1 92 ? -10.195 -1.543 19.794 1.00 89.44 92 PRO A N 1
ATOM 714 C CA . PRO A 1 92 ? -9.893 -0.201 19.297 1.00 89.44 92 PRO A CA 1
ATOM 715 C C . PRO A 1 92 ? -8.508 0.302 19.736 1.00 89.44 92 PRO A C 1
ATOM 717 O O . PRO A 1 92 ? -7.914 1.131 19.046 1.00 89.44 92 PRO A O 1
ATOM 720 N N . ASP A 1 93 ? -7.979 -0.207 20.850 1.00 91.88 93 ASP A N 1
ATOM 721 C CA . ASP A 1 93 ? -6.675 0.180 21.391 1.00 91.88 93 ASP A CA 1
ATOM 722 C C . ASP A 1 93 ? -5.485 -0.495 20.693 1.00 91.88 93 ASP A C 1
ATOM 724 O O . ASP A 1 93 ? -4.361 -0.017 20.822 1.00 91.88 93 ASP A O 1
ATOM 728 N N . GLU A 1 94 ? -5.723 -1.530 19.881 1.00 92.12 94 GLU A N 1
ATOM 729 C CA . GLU A 1 94 ? -4.687 -2.235 19.110 1.00 92.12 94 GLU A CA 1
ATOM 730 C C . GLU A 1 94 ? -4.452 -1.635 17.712 1.00 92.12 94 GLU A C 1
ATOM 732 O O . GLU A 1 94 ? -3.716 -2.197 16.894 1.00 92.12 94 GLU A O 1
ATOM 737 N N . LEU A 1 95 ? -5.082 -0.493 17.411 1.00 95.06 95 LEU A N 1
ATOM 738 C CA . LEU A 1 95 ? -4.948 0.166 16.117 1.00 95.06 95 LEU A CA 1
ATOM 739 C C . LEU A 1 95 ? -3.481 0.496 15.808 1.00 95.06 95 LEU A C 1
ATOM 741 O O . LEU A 1 95 ? -2.831 1.266 16.512 1.00 95.06 95 LEU A O 1
ATOM 745 N N . LYS A 1 96 ? -3.005 -0.020 14.677 1.00 94.75 96 LYS A N 1
ATOM 746 C CA . LYS A 1 96 ? -1.670 0.231 14.132 1.00 94.75 96 LYS A CA 1
ATOM 747 C C . LYS A 1 96 ? -1.700 0.235 12.608 1.00 94.75 96 LYS A C 1
ATOM 749 O O . LYS A 1 96 ? -2.680 -0.202 11.995 1.00 94.75 96 LYS A O 1
ATOM 754 N N . ARG A 1 97 ? -0.617 0.713 11.992 1.00 95.69 97 ARG A N 1
ATOM 755 C CA . ARG A 1 97 ? -0.413 0.549 10.548 1.00 95.69 97 ARG A CA 1
ATOM 756 C C . ARG A 1 97 ? -0.293 -0.929 10.196 1.00 95.69 97 ARG A C 1
ATOM 758 O O . ARG A 1 97 ? 0.306 -1.716 10.929 1.00 95.69 97 ARG A O 1
ATOM 765 N N . SER A 1 98 ? -0.870 -1.292 9.060 1.00 97.00 98 SER A N 1
ATOM 766 C CA . SER A 1 98 ? -0.661 -2.598 8.448 1.00 97.00 98 SER A CA 1
ATOM 767 C C . SER A 1 98 ? 0.759 -2.680 7.898 1.00 97.00 98 SER A C 1
ATOM 769 O O . SER A 1 98 ? 1.288 -1.693 7.395 1.00 97.00 98 SER A O 1
ATOM 771 N N . VAL A 1 99 ? 1.348 -3.870 7.965 1.00 97.19 99 VAL A N 1
ATOM 772 C CA . VAL A 1 99 ? 2.674 -4.157 7.412 1.00 97.19 99 VAL A CA 1
ATOM 773 C C . VAL A 1 99 ? 2.515 -5.070 6.202 1.00 97.19 99 VAL A C 1
ATOM 775 O O . VAL A 1 99 ? 1.667 -5.964 6.184 1.00 97.19 99 VAL A O 1
ATOM 778 N N . PHE A 1 100 ? 3.341 -4.835 5.196 1.00 98.31 100 PHE A N 1
ATOM 779 C CA . PHE A 1 100 ? 3.334 -5.493 3.904 1.00 98.31 100 PHE A CA 1
ATOM 780 C C . PHE A 1 100 ? 4.735 -5.989 3.558 1.00 98.31 100 PHE A C 1
ATOM 782 O O . PHE A 1 100 ? 5.740 -5.451 4.022 1.00 98.31 100 PHE A O 1
ATOM 789 N N . ALA A 1 101 ? 4.796 -7.012 2.710 1.00 97.62 101 ALA A N 1
ATOM 790 C CA . ALA A 1 101 ? 6.045 -7.452 2.106 1.00 97.62 101 ALA A CA 1
ATOM 791 C C . ALA A 1 101 ? 6.415 -6.513 0.948 1.00 97.62 101 ALA A C 1
ATOM 793 O O . ALA A 1 101 ? 5.605 -6.336 0.036 1.00 97.62 101 ALA A O 1
ATOM 794 N N . GLY A 1 102 ? 7.613 -5.937 0.989 1.00 97.94 102 GLY A N 1
ATOM 795 C CA . GLY A 1 102 ? 8.283 -5.266 -0.124 1.00 97.94 102 GLY A CA 1
ATOM 796 C C . GLY A 1 102 ? 9.409 -6.132 -0.689 1.00 97.94 102 GLY A C 1
ATOM 797 O O . GLY A 1 102 ? 9.845 -7.082 -0.037 1.00 97.94 102 GLY A O 1
ATOM 798 N N . PHE A 1 103 ? 9.866 -5.810 -1.899 1.00 98.38 103 PHE A N 1
ATOM 799 C CA . PHE A 1 103 ? 10.994 -6.480 -2.539 1.00 98.38 103 PHE A CA 1
ATOM 800 C C . PHE A 1 103 ? 11.906 -5.475 -3.252 1.00 98.38 103 PHE A C 1
ATOM 802 O O . PHE A 1 103 ? 11.414 -4.568 -3.926 1.00 98.38 103 PHE A O 1
ATOM 809 N N . SER A 1 104 ? 13.221 -5.657 -3.132 1.00 97.12 104 SER A N 1
ATOM 810 C CA . SER A 1 104 ? 14.233 -4.979 -3.948 1.00 97.12 104 SER A CA 1
ATOM 811 C C . SER A 1 104 ? 15.364 -5.939 -4.312 1.00 97.12 104 SER A C 1
ATOM 813 O O . SER A 1 104 ? 15.589 -6.925 -3.609 1.00 97.12 104 SER A O 1
ATOM 815 N N . ASP A 1 105 ? 16.092 -5.640 -5.388 1.00 96.94 105 ASP A N 1
ATOM 816 C CA . ASP A 1 105 ? 17.265 -6.428 -5.784 1.00 96.94 105 ASP A CA 1
ATOM 817 C C . ASP A 1 105 ? 18.365 -6.431 -4.696 1.00 96.94 105 ASP A C 1
ATOM 819 O O . ASP A 1 105 ? 19.052 -7.437 -4.533 1.00 96.94 105 ASP A O 1
ATOM 823 N N . ASP A 1 106 ? 18.479 -5.359 -3.901 1.00 96.62 106 ASP A N 1
ATOM 824 C CA . ASP A 1 106 ? 19.515 -5.215 -2.864 1.00 96.62 106 ASP A CA 1
ATOM 825 C C . ASP A 1 106 ? 19.188 -5.947 -1.551 1.00 96.62 106 ASP A C 1
ATOM 827 O O . ASP A 1 106 ? 20.072 -6.522 -0.917 1.00 96.62 106 ASP A O 1
ATOM 831 N N . LEU A 1 107 ? 17.925 -5.900 -1.105 1.00 97.31 107 LEU A N 1
ATOM 832 C CA . LEU A 1 107 ? 17.506 -6.418 0.208 1.00 97.31 107 LEU A CA 1
ATOM 833 C C . LEU A 1 107 ? 16.750 -7.747 0.117 1.00 97.31 107 LEU A C 1
ATOM 835 O O . LEU A 1 107 ? 16.503 -8.391 1.138 1.00 97.31 107 LEU A O 1
ATOM 839 N N . GLY A 1 108 ? 16.334 -8.155 -1.081 1.00 98.00 108 GLY A N 1
ATOM 840 C CA . GLY A 1 108 ? 15.346 -9.211 -1.240 1.00 98.00 108 GLY A CA 1
ATOM 841 C C . GLY A 1 108 ? 14.009 -8.796 -0.625 1.00 98.00 108 GLY A C 1
ATOM 842 O O . GLY A 1 108 ? 13.535 -7.681 -0.839 1.00 98.00 108 GLY A O 1
ATOM 843 N N . TRP A 1 109 ? 13.381 -9.697 0.135 1.00 98.44 109 TRP A N 1
ATOM 844 C CA . TRP A 1 109 ? 12.115 -9.419 0.818 1.00 98.44 109 TRP A CA 1
ATOM 845 C C . TRP A 1 109 ? 12.328 -8.647 2.120 1.00 98.44 109 TRP A C 1
ATOM 847 O O . TRP A 1 109 ? 13.107 -9.065 2.973 1.00 98.44 109 TRP A O 1
ATOM 857 N N . TYR A 1 110 ? 11.559 -7.580 2.320 1.00 98.19 110 TYR A N 1
ATOM 858 C CA . TYR A 1 110 ? 11.589 -6.771 3.540 1.00 98.19 110 TYR A CA 1
ATOM 859 C C . TYR A 1 110 ? 10.180 -6.359 3.983 1.00 98.19 110 TYR A C 1
ATOM 861 O O . TYR A 1 110 ? 9.209 -6.473 3.234 1.00 98.19 110 TYR A O 1
ATOM 869 N N . GLY A 1 111 ? 10.052 -5.902 5.229 1.00 97.81 111 GLY A N 1
ATOM 870 C CA . GLY A 1 111 ? 8.805 -5.352 5.758 1.00 97.81 111 GLY A CA 1
ATOM 871 C C . GLY A 1 111 ? 8.690 -3.856 5.475 1.00 97.81 111 GLY A C 1
ATOM 872 O O . GLY A 1 111 ? 9.648 -3.115 5.676 1.00 97.81 111 GLY A O 1
ATOM 873 N N . LYS A 1 112 ? 7.513 -3.404 5.047 1.00 96.69 112 LYS A N 1
ATOM 874 C CA . LYS A 1 112 ? 7.170 -1.983 4.893 1.00 96.69 112 LYS A CA 1
ATOM 875 C C . LYS A 1 112 ? 5.769 -1.711 5.426 1.00 96.69 112 LYS A C 1
ATOM 877 O O . LYS A 1 112 ? 4.929 -2.601 5.423 1.00 96.69 112 LYS A O 1
ATOM 882 N N . ASP A 1 113 ? 5.489 -0.492 5.856 1.00 96.38 113 ASP A N 1
ATOM 883 C CA . ASP A 1 113 ? 4.206 -0.093 6.456 1.00 96.38 113 ASP A CA 1
ATOM 884 C C . ASP A 1 113 ? 3.421 0.923 5.608 1.00 96.38 113 ASP A C 1
ATOM 886 O O . ASP A 1 113 ? 2.424 1.498 6.052 1.00 96.38 113 ASP A O 1
ATOM 890 N N . ASN A 1 114 ? 3.845 1.098 4.356 1.00 96.38 114 ASN A N 1
ATOM 891 C CA . ASN A 1 114 ? 3.181 1.928 3.364 1.00 96.38 114 ASN A CA 1
ATOM 892 C C . ASN A 1 114 ? 2.945 1.168 2.052 1.00 96.38 114 ASN A C 1
ATOM 894 O O . ASN A 1 114 ? 3.610 0.175 1.746 1.00 96.38 114 ASN A O 1
ATOM 898 N N . LEU A 1 115 ? 2.008 1.665 1.250 1.00 98.06 115 LEU A N 1
ATOM 899 C CA . LEU A 1 115 ? 1.786 1.245 -0.134 1.00 98.06 115 LEU A CA 1
ATOM 900 C C . LEU A 1 115 ? 1.857 2.467 -1.050 1.00 98.06 115 LEU A C 1
ATOM 902 O O . LEU A 1 115 ? 1.508 3.572 -0.642 1.00 98.06 115 LEU A O 1
ATOM 906 N N . ILE A 1 116 ? 2.306 2.279 -2.290 1.00 97.88 116 ILE A N 1
ATOM 907 C CA . ILE A 1 116 ? 2.488 3.375 -3.248 1.00 97.88 116 ILE A CA 1
ATOM 908 C C . ILE A 1 116 ? 1.479 3.237 -4.387 1.00 97.88 116 ILE A C 1
ATOM 910 O O . ILE A 1 116 ? 1.335 2.160 -4.960 1.00 97.88 116 ILE A O 1
ATOM 914 N N . ASN A 1 117 ? 0.783 4.329 -4.715 1.00 97.69 117 ASN A N 1
ATOM 915 C CA . ASN A 1 117 ? -0.301 4.366 -5.705 1.00 97.69 117 ASN A CA 1
ATOM 916 C C . ASN A 1 117 ? -1.320 3.243 -5.463 1.00 97.69 117 ASN A C 1
ATOM 918 O O . ASN A 1 117 ? -1.629 2.451 -6.354 1.00 97.69 117 ASN A O 1
ATOM 922 N N . ALA A 1 118 ? -1.749 3.125 -4.209 1.00 98.12 118 ALA A N 1
ATOM 923 C CA . ALA A 1 118 ? -2.591 2.035 -3.763 1.00 98.12 118 ALA A CA 1
ATOM 924 C C . ALA A 1 118 ? -4.060 2.255 -4.130 1.00 98.12 118 ALA A C 1
ATOM 926 O O . ALA A 1 118 ? -4.539 3.387 -4.159 1.00 98.12 118 ALA A O 1
ATOM 927 N N . ASP A 1 119 ? -4.764 1.151 -4.346 1.00 97.75 119 ASP A N 1
ATOM 928 C CA . ASP A 1 119 ? -6.207 1.108 -4.562 1.00 97.75 119 ASP A CA 1
ATOM 929 C C . ASP A 1 119 ? -6.808 -0.132 -3.884 1.00 97.75 119 ASP A C 1
ATOM 931 O O . ASP A 1 119 ? -6.092 -1.087 -3.550 1.00 97.75 119 ASP A O 1
ATOM 935 N N . PHE A 1 120 ? -8.122 -0.117 -3.667 1.00 98.38 120 PHE A N 1
ATOM 936 C CA . PHE A 1 120 ? -8.855 -1.189 -3.007 1.00 98.38 120 PHE A CA 1
ATOM 937 C C . PHE A 1 120 ? -10.110 -1.602 -3.779 1.00 98.38 120 PHE A C 1
ATOM 939 O O . PHE A 1 120 ? -11.023 -0.804 -3.977 1.00 98.38 120 PHE A O 1
ATOM 946 N N . ASP A 1 121 ? -10.211 -2.892 -4.107 1.00 98.06 121 ASP A N 1
ATOM 947 C CA . ASP A 1 121 ? -11.441 -3.500 -4.614 1.00 98.06 121 ASP A CA 1
ATOM 948 C C . ASP A 1 121 ? -12.274 -4.075 -3.448 1.00 98.06 121 ASP A C 1
ATOM 950 O O . ASP A 1 121 ? -11.892 -5.100 -2.863 1.00 98.06 121 ASP A O 1
ATOM 954 N N . PRO A 1 122 ? -13.435 -3.481 -3.104 1.00 96.38 122 PRO A N 1
ATOM 955 C CA . PRO A 1 122 ? -14.293 -3.981 -2.033 1.00 96.38 122 PRO A CA 1
ATOM 956 C C . PRO A 1 122 ? -14.995 -5.303 -2.362 1.00 96.38 122 PRO A C 1
ATOM 958 O O . PRO A 1 122 ? -15.378 -6.018 -1.435 1.00 96.38 122 PRO A O 1
ATOM 961 N N . LYS A 1 123 ? -15.159 -5.662 -3.644 1.00 96.56 123 LYS A N 1
ATOM 962 C CA . LYS A 1 123 ? -15.822 -6.914 -4.048 1.00 96.56 123 LYS A CA 1
ATOM 963 C C . LYS A 1 123 ? -14.950 -8.118 -3.721 1.00 96.56 123 LYS A C 1
ATOM 965 O O . LYS A 1 123 ? -15.436 -9.104 -3.175 1.00 96.56 123 LYS A O 1
ATOM 970 N N . THR A 1 124 ? -13.658 -8.028 -4.024 1.00 96.81 124 THR A N 1
ATOM 971 C CA . THR A 1 124 ? -12.684 -9.100 -3.764 1.00 96.81 124 THR A CA 1
ATOM 972 C C . THR A 1 124 ? -11.896 -8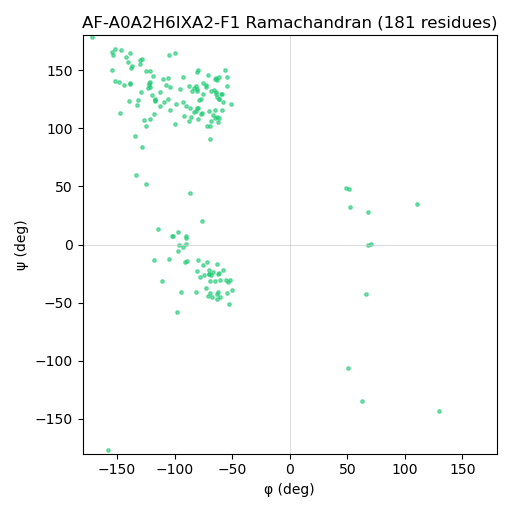.898 -2.469 1.00 96.81 124 THR A C 1
ATOM 974 O O . THR A 1 124 ? -11.110 -9.774 -2.089 1.00 96.81 124 THR A O 1
ATOM 977 N N . LYS A 1 125 ? -12.093 -7.752 -1.801 1.00 97.88 125 LYS A N 1
ATOM 978 C CA . LYS A 1 125 ? -11.320 -7.263 -0.651 1.00 97.88 125 LYS A CA 1
ATOM 979 C C . LYS A 1 125 ? -9.821 -7.282 -0.937 1.00 97.88 125 LYS A C 1
ATOM 981 O O . LYS A 1 125 ? -9.028 -7.808 -0.152 1.00 97.88 125 LYS A O 1
ATOM 986 N N . THR A 1 126 ? -9.445 -6.762 -2.101 1.00 98.56 126 THR A N 1
ATOM 987 C CA . THR A 1 126 ? -8.066 -6.771 -2.589 1.00 98.56 126 THR A CA 1
ATOM 988 C C . THR A 1 126 ? -7.481 -5.370 -2.560 1.00 98.56 126 THR A C 1
ATOM 990 O O . THR A 1 126 ? -8.010 -4.472 -3.198 1.00 98.56 126 THR A O 1
ATOM 993 N N . LEU A 1 127 ? -6.366 -5.206 -1.852 1.00 98.50 127 LEU A N 1
ATOM 994 C CA . LEU A 1 127 ? -5.469 -4.070 -2.011 1.00 98.50 127 LEU A CA 1
ATOM 995 C C . LEU A 1 127 ? -4.502 -4.347 -3.159 1.00 98.50 127 LEU A C 1
ATOM 997 O O . LEU A 1 127 ? -3.863 -5.400 -3.196 1.00 98.50 127 LEU A O 1
ATOM 1001 N N . SER A 1 128 ? -4.349 -3.390 -4.059 1.00 98.44 128 SER A N 1
ATOM 1002 C CA . SER A 1 128 ? -3.281 -3.374 -5.059 1.00 98.44 128 SER A CA 1
ATOM 1003 C C . SER A 1 128 ? -2.451 -2.115 -4.903 1.00 98.44 128 SER A C 1
ATOM 1005 O O . SER A 1 128 ? -2.983 -1.081 -4.516 1.00 98.44 128 SER A O 1
ATOM 1007 N N . ALA A 1 129 ? -1.167 -2.192 -5.228 1.00 98.62 129 ALA A N 1
ATOM 1008 C CA . ALA A 1 129 ? -0.297 -1.026 -5.304 1.00 98.62 129 ALA A CA 1
ATOM 1009 C C . ALA A 1 129 ? 0.466 -1.034 -6.629 1.00 98.62 129 ALA A C 1
ATOM 1011 O O . ALA A 1 129 ? 0.622 -2.084 -7.257 1.00 98.62 129 ALA A O 1
ATOM 1012 N N . PHE A 1 130 ? 0.941 0.135 -7.045 1.00 98.50 130 PHE A N 1
ATOM 1013 C CA . PHE A 1 130 ? 1.827 0.268 -8.192 1.00 98.50 130 PHE A CA 1
ATOM 1014 C C . PHE A 1 130 ? 2.981 1.191 -7.833 1.00 98.50 130 PHE A C 1
ATOM 1016 O O . PHE A 1 130 ? 2.899 2.413 -7.953 1.00 98.50 130 PHE A O 1
ATOM 1023 N N . GLU A 1 131 ? 4.073 0.599 -7.382 1.00 97.62 131 GLU A N 1
ATOM 1024 C CA . GLU A 1 131 ? 5.247 1.335 -6.945 1.00 97.62 131 GLU A CA 1
ATOM 1025 C C . GLU A 1 131 ? 6.117 1.580 -8.168 1.00 97.62 131 GLU A C 1
ATOM 1027 O O . GLU A 1 131 ? 6.721 0.651 -8.694 1.00 97.62 131 GLU A O 1
ATOM 1032 N N . LYS A 1 132 ? 6.149 2.815 -8.666 1.00 98.12 132 LYS A N 1
ATOM 1033 C CA . LYS A 1 132 ? 7.009 3.172 -9.795 1.00 98.12 132 LYS A CA 1
ATOM 1034 C C . LYS A 1 132 ? 8.411 3.483 -9.281 1.00 98.12 132 LYS A C 1
ATOM 1036 O O . LYS A 1 132 ? 8.541 4.247 -8.326 1.00 98.12 132 LYS A O 1
ATOM 1041 N N . GLY A 1 133 ? 9.441 2.959 -9.943 1.00 96.00 133 GLY A N 1
ATOM 1042 C CA . GLY A 1 133 ? 10.838 3.339 -9.691 1.00 96.00 133 GLY A CA 1
ATOM 1043 C C . GLY A 1 133 ? 11.252 4.645 -10.383 1.00 96.00 133 GLY A C 1
ATOM 1044 O O . GLY A 1 133 ? 12.182 5.314 -9.942 1.00 96.00 133 GLY A O 1
ATOM 1045 N N . ARG A 1 134 ? 10.545 5.032 -11.457 1.00 95.94 134 ARG A N 1
ATOM 1046 C CA . ARG A 1 134 ? 10.673 6.331 -12.144 1.00 95.94 134 ARG A CA 1
ATOM 1047 C C . ARG A 1 134 ? 9.372 6.746 -12.829 1.00 95.94 134 ARG A C 1
ATOM 1049 O O . ARG A 1 134 ? 8.473 5.927 -12.995 1.00 95.94 134 ARG A O 1
ATOM 1056 N N . GLY A 1 135 ? 9.288 7.999 -13.284 1.00 95.06 135 GLY A N 1
ATOM 1057 C CA . GLY A 1 135 ? 8.064 8.581 -13.858 1.00 95.06 135 GLY A CA 1
ATOM 1058 C C . GLY A 1 135 ? 7.471 7.810 -15.033 1.00 95.06 135 GLY A C 1
ATOM 1059 O O . GLY A 1 135 ? 6.251 7.770 -15.177 1.00 95.06 135 GLY A O 1
ATOM 1060 N N . LEU A 1 136 ? 8.322 7.137 -15.810 1.00 95.69 136 LEU A N 1
ATOM 1061 C CA . LEU A 1 136 ? 7.903 6.289 -16.923 1.00 95.69 136 LEU A CA 1
ATOM 1062 C C . LE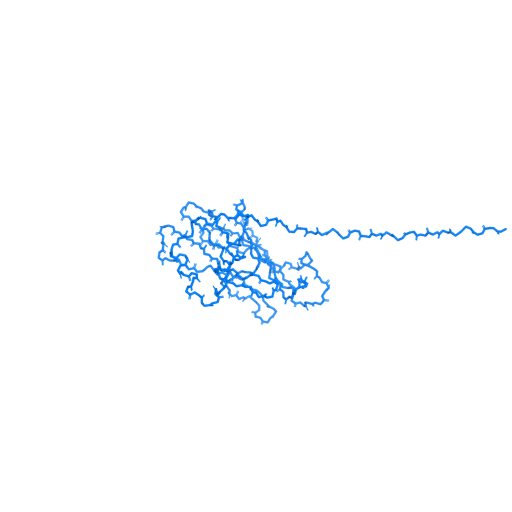U A 1 136 ? 7.154 5.025 -16.466 1.00 95.69 136 LEU A C 1
ATOM 1064 O O . LEU A 1 136 ? 6.324 4.509 -17.205 1.00 95.69 136 LEU A O 1
ATOM 1068 N N . GLY A 1 137 ? 7.414 4.541 -15.247 1.00 96.06 137 GLY A N 1
ATOM 1069 C CA . GLY A 1 137 ? 6.810 3.317 -14.724 1.00 96.06 137 GLY A CA 1
ATOM 1070 C C . GLY A 1 137 ? 7.279 2.047 -15.436 1.00 96.06 137 GLY A C 1
ATOM 1071 O O . GLY A 1 137 ? 6.535 1.079 -15.483 1.00 96.06 137 GLY A O 1
ATOM 1072 N N . ASP A 1 138 ? 8.491 2.041 -15.988 1.00 97.50 138 ASP A N 1
ATOM 1073 C CA . ASP A 1 138 ? 9.131 0.889 -16.640 1.00 97.50 138 ASP A CA 1
ATOM 1074 C C . ASP A 1 138 ? 9.958 0.031 -15.667 1.00 97.50 138 ASP A C 1
ATOM 1076 O O . ASP A 1 138 ? 10.636 -0.902 -16.080 1.00 97.50 138 ASP A O 1
ATOM 1080 N N . CYS A 1 139 ? 9.906 0.339 -14.373 1.00 98.00 139 CYS A N 1
ATOM 1081 C CA . CYS A 1 139 ? 10.422 -0.475 -13.279 1.00 98.00 139 CYS A CA 1
ATOM 1082 C C . CYS A 1 139 ? 9.668 -0.195 -11.977 1.00 98.00 139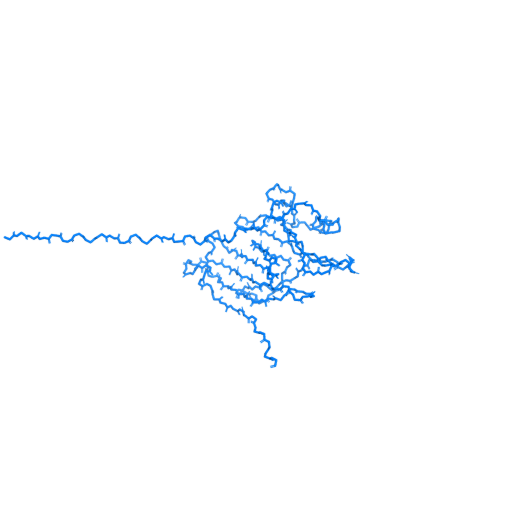 CYS A C 1
ATOM 1084 O O . CYS A 1 139 ? 9.008 0.843 -11.837 1.00 98.00 139 CYS A O 1
ATOM 1086 N N . GLY A 1 140 ? 9.803 -1.110 -11.021 1.00 98.12 140 GLY A N 1
ATOM 1087 C CA . GLY A 1 140 ? 9.207 -1.050 -9.697 1.00 98.12 140 GLY A CA 1
ATOM 1088 C C . GLY A 1 140 ? 8.460 -2.332 -9.338 1.00 98.12 140 GLY A C 1
ATOM 1089 O O . GLY A 1 140 ? 8.903 -3.428 -9.693 1.00 98.12 140 GLY A O 1
ATOM 1090 N N . SER A 1 141 ? 7.339 -2.213 -8.624 1.00 98.56 141 SER A N 1
ATOM 1091 C CA . SER A 1 141 ? 6.561 -3.366 -8.159 1.00 98.56 141 SER A CA 1
ATOM 1092 C C . SER A 1 141 ? 5.045 -3.198 -8.293 1.00 98.56 141 SER A C 1
ATOM 1094 O O . SER A 1 141 ? 4.502 -2.094 -8.259 1.00 98.56 141 SER A O 1
ATOM 1096 N N . ILE A 1 142 ? 4.348 -4.326 -8.461 1.00 98.75 142 ILE A N 1
ATOM 1097 C CA . ILE A 1 142 ? 2.881 -4.412 -8.429 1.00 98.75 142 ILE A CA 1
ATOM 1098 C C . ILE A 1 142 ? 2.490 -5.522 -7.450 1.00 98.75 142 ILE A C 1
ATOM 1100 O O . ILE A 1 142 ? 2.291 -6.675 -7.862 1.00 98.75 142 ILE A O 1
ATOM 1104 N N . PRO A 1 143 ? 2.427 -5.227 -6.142 1.00 98.69 143 PRO A N 1
ATOM 1105 C CA . PRO A 1 143 ? 1.903 -6.168 -5.175 1.00 98.69 143 PRO A CA 1
ATOM 1106 C C . PRO A 1 143 ? 0.372 -6.160 -5.147 1.00 98.69 143 PRO A C 1
ATOM 1108 O O . PRO A 1 143 ? -0.286 -5.133 -5.337 1.00 98.69 143 PRO A O 1
ATOM 1111 N N . LYS A 1 144 ? -0.200 -7.324 -4.845 1.00 98.62 144 LYS A N 1
ATOM 1112 C CA . LYS A 1 144 ? -1.621 -7.505 -4.552 1.00 98.62 144 LYS A CA 1
ATOM 1113 C C . LYS A 1 144 ? -1.779 -8.266 -3.250 1.00 98.62 144 LYS A C 1
ATOM 1115 O O . LYS A 1 144 ? -1.201 -9.343 -3.087 1.00 98.62 144 LYS A O 1
ATOM 1120 N N . TYR A 1 145 ? -2.618 -7.749 -2.364 1.00 98.50 145 TYR A N 1
ATOM 1121 C CA . TYR A 1 145 ? -2.942 -8.354 -1.083 1.00 98.50 145 TYR A CA 1
ATOM 1122 C C . TYR A 1 145 ? -4.445 -8.567 -0.970 1.00 98.50 145 TYR A C 1
ATOM 1124 O O . TYR A 1 145 ? -5.224 -7.670 -1.267 1.00 98.50 145 TYR A O 1
ATOM 1132 N N . GLN A 1 146 ? -4.871 -9.733 -0.507 1.00 97.94 146 GLN A N 1
ATOM 1133 C CA . GLN A 1 146 ? -6.273 -10.009 -0.217 1.00 97.94 146 GLN A CA 1
ATOM 1134 C C . GLN A 1 146 ? -6.498 -10.054 1.290 1.00 97.94 146 GLN A C 1
ATOM 1136 O O . GLN A 1 146 ? -5.701 -10.642 2.025 1.00 97.94 146 GLN A O 1
ATOM 1141 N N . TRP A 1 147 ? -7.591 -9.452 1.750 1.00 97.19 147 TRP A N 1
ATOM 1142 C CA . TRP A 1 147 ? -8.004 -9.557 3.143 1.00 97.19 147 TRP A CA 1
ATOM 1143 C C . TRP A 1 147 ? -8.335 -11.012 3.500 1.00 97.19 147 TRP A C 1
ATOM 1145 O O . TRP A 1 147 ? -9.137 -11.657 2.826 1.00 97.19 147 TRP A O 1
ATOM 1155 N N . ALA A 1 148 ? -7.723 -11.518 4.567 1.00 92.88 148 ALA A N 1
ATOM 1156 C CA . ALA A 1 148 ? -7.833 -12.895 5.038 1.00 92.88 148 ALA A CA 1
ATOM 1157 C C . ALA A 1 148 ? -8.294 -12.952 6.505 1.00 92.88 148 ALA A C 1
ATOM 1159 O O . ALA A 1 148 ? -7.632 -13.559 7.344 1.00 92.88 148 ALA A O 1
ATOM 1160 N N . ASP A 1 149 ? -9.401 -12.267 6.802 1.00 84.88 149 ASP A N 1
ATOM 1161 C CA . ASP A 1 149 ? -10.098 -12.164 8.100 1.00 84.88 149 ASP A CA 1
ATOM 1162 C C . ASP A 1 149 ? -9.351 -11.454 9.237 1.00 84.88 149 ASP A C 1
ATOM 1164 O O . ASP A 1 149 ? -9.954 -10.634 9.937 1.00 84.88 149 ASP A O 1
ATOM 1168 N N . TYR A 1 150 ? -8.058 -11.726 9.395 1.00 84.62 150 TYR A N 1
ATOM 1169 C CA . TYR A 1 150 ? -7.199 -11.180 10.451 1.00 84.62 150 TYR A CA 1
ATOM 1170 C C . TYR A 1 150 ? -6.049 -10.327 9.912 1.00 84.62 150 TYR A C 1
ATOM 1172 O O . TYR A 1 150 ? -5.399 -9.619 10.676 1.00 84.62 150 TYR A O 1
ATOM 1180 N N . GLY A 1 151 ? -5.781 -10.380 8.607 1.00 92.75 151 GLY A N 1
ATOM 1181 C CA . GLY A 1 151 ? -4.665 -9.655 8.018 1.00 92.75 151 GLY A CA 1
ATOM 1182 C C . GLY A 1 151 ? -4.639 -9.687 6.499 1.00 92.75 151 GLY A C 1
ATOM 1183 O O . GLY A 1 151 ? -5.473 -10.310 5.838 1.00 92.75 151 GLY A O 1
ATOM 1184 N N . TRP A 1 152 ? -3.641 -9.003 5.952 1.00 97.38 152 TRP A N 1
ATOM 1185 C CA . TRP A 1 152 ? -3.392 -8.927 4.520 1.00 97.38 152 TRP A CA 1
ATOM 1186 C C . TRP A 1 152 ? -2.530 -10.097 4.069 1.00 97.38 152 TRP A C 1
ATOM 1188 O O . TRP A 1 152 ? -1.379 -10.237 4.473 1.00 97.38 152 TRP A O 1
ATOM 1198 N N . ARG A 1 153 ? -3.078 -10.937 3.196 1.00 97.12 153 ARG A N 1
ATOM 1199 C CA . ARG A 1 153 ? -2.330 -12.008 2.544 1.00 97.12 153 ARG A CA 1
ATOM 1200 C C . ARG A 1 153 ? -1.788 -11.498 1.220 1.00 97.12 153 ARG A C 1
ATOM 1202 O O . ARG A 1 153 ? -2.581 -11.126 0.362 1.00 97.12 153 ARG A O 1
ATOM 1209 N N . LEU A 1 154 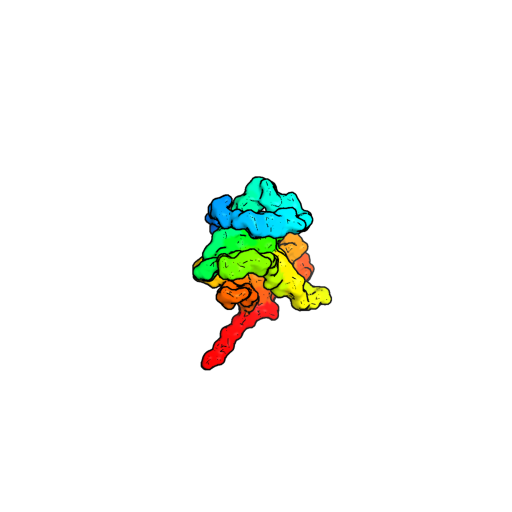? -0.475 -11.546 1.011 1.00 98.31 154 LEU A N 1
ATOM 1210 C CA . LEU A 1 154 ? 0.106 -11.350 -0.320 1.00 98.31 154 LEU A CA 1
ATOM 1211 C C . LEU A 1 154 ? -0.408 -12.455 -1.255 1.00 98.31 154 LEU A C 1
ATOM 1213 O O . LEU A 1 154 ? -0.282 -13.634 -0.933 1.00 98.31 154 LEU A O 1
ATOM 1217 N N . ILE A 1 155 ? -1.007 -12.084 -2.388 1.00 98.19 155 ILE A N 1
ATOM 1218 C CA . ILE A 1 155 ? -1.543 -13.036 -3.375 1.00 98.19 155 ILE A CA 1
ATOM 1219 C C . ILE A 1 155 ? -0.749 -13.049 -4.682 1.00 98.19 155 ILE A C 1
ATOM 1221 O O . ILE A 1 155 ? -0.620 -14.099 -5.312 1.00 98.19 155 ILE A O 1
ATOM 1225 N N . GLU A 1 156 ? -0.166 -11.918 -5.066 1.00 98.62 156 GLU A N 1
ATOM 1226 C CA . GLU A 1 156 ? 0.715 -11.790 -6.225 1.00 98.62 156 GLU A CA 1
ATOM 1227 C C . GLU A 1 156 ? 1.705 -10.651 -5.976 1.00 98.62 156 GLU A C 1
ATOM 1229 O O . GLU A 1 156 ? 1.324 -9.614 -5.437 1.00 98.62 156 GLU A O 1
ATOM 1234 N N . TYR A 1 157 ? 2.960 -10.835 -6.379 1.00 98.81 157 TYR A N 1
ATOM 1235 C CA . TYR A 1 157 ? 3.953 -9.766 -6.425 1.00 98.81 157 TYR A CA 1
ATOM 1236 C C . TYR A 1 157 ? 4.668 -9.816 -7.767 1.00 98.81 157 TYR A C 1
ATOM 1238 O O . TYR A 1 157 ? 5.290 -10.828 -8.109 1.00 98.81 157 TYR A O 1
ATOM 1246 N N . ARG A 1 158 ? 4.573 -8.728 -8.529 1.00 98.75 158 ARG A N 1
ATOM 1247 C CA . ARG A 1 158 ? 5.367 -8.520 -9.743 1.00 98.75 158 ARG A CA 1
ATOM 1248 C C . ARG A 1 158 ? 6.451 -7.501 -9.475 1.00 98.75 158 ARG A C 1
ATOM 1250 O O . ARG A 1 158 ? 6.200 -6.539 -8.754 1.00 98.75 158 ARG A O 1
ATOM 1257 N N . TYR A 1 159 ? 7.618 -7.706 -10.067 1.00 98.69 159 TYR A N 1
ATOM 1258 C CA . TYR A 1 159 ? 8.765 -6.835 -9.848 1.00 98.69 159 TYR A CA 1
ATOM 1259 C C . TYR A 1 159 ? 9.649 -6.741 -11.083 1.00 98.69 159 TYR A C 1
ATOM 1261 O O . TYR A 1 159 ? 9.920 -7.750 -11.730 1.00 98.69 159 TYR A O 1
ATOM 1269 N N . TRP A 1 160 ? 10.145 -5.544 -11.371 1.00 98.31 160 TRP A N 1
ATOM 1270 C CA . TRP A 1 160 ? 11.208 -5.333 -12.345 1.00 98.31 160 TRP A CA 1
ATOM 1271 C C . TRP A 1 160 ? 12.081 -4.154 -11.916 1.00 98.31 160 TRP A C 1
ATOM 1273 O O . TRP A 1 160 ? 11.607 -3.025 -11.918 1.00 98.31 160 TRP A O 1
ATOM 1283 N N . GLY A 1 161 ? 13.344 -4.391 -11.555 1.00 97.19 161 GLY A N 1
ATOM 1284 C CA . GLY A 1 161 ? 14.226 -3.358 -10.993 1.00 97.19 161 GLY A CA 1
ATOM 1285 C C . GLY A 1 161 ? 15.040 -2.537 -12.001 1.00 97.19 161 GLY A C 1
ATOM 1286 O O . GLY A 1 161 ? 15.574 -1.497 -11.640 1.00 97.19 161 GLY A O 1
ATOM 1287 N N . LYS A 1 162 ? 15.141 -2.961 -13.271 1.00 96.50 162 LYS A N 1
ATOM 1288 C CA . LYS A 1 162 ? 16.199 -2.459 -14.177 1.00 96.50 162 LYS A CA 1
ATOM 1289 C C . LYS A 1 162 ? 16.014 -1.039 -14.717 1.00 96.50 162 LYS A C 1
ATOM 1291 O O . LYS A 1 162 ? 16.998 -0.407 -15.081 1.00 96.50 162 LYS A O 1
ATOM 1296 N N . CYS A 1 163 ? 14.777 -0.555 -14.810 1.00 96.50 163 CYS A N 1
ATOM 1297 C CA . CYS A 1 163 ? 14.444 0.783 -15.332 1.00 96.50 163 CYS A CA 1
ATOM 1298 C C . CYS A 1 163 ? 15.051 1.104 -16.718 1.00 96.50 163 CYS A C 1
ATOM 1300 O O . CYS A 1 163 ? 15.389 2.253 -17.007 1.00 96.50 163 CYS A O 1
ATOM 1302 N N . ASP A 1 164 ? 15.216 0.091 -17.571 1.00 96.69 164 ASP A N 1
ATOM 1303 C CA . ASP A 1 164 ? 15.910 0.165 -18.864 1.00 96.69 164 ASP A CA 1
ATOM 1304 C C . ASP A 1 164 ? 14.949 0.263 -20.065 1.00 96.69 164 ASP A C 1
ATOM 1306 O O . ASP A 1 164 ? 15.372 0.179 -21.216 1.00 96.69 164 ASP A O 1
ATOM 1310 N N . GLY A 1 165 ? 13.645 0.420 -19.815 1.00 96.00 165 GLY A N 1
ATOM 1311 C CA . GLY A 1 165 ? 12.604 0.463 -20.841 1.00 96.00 165 GLY A CA 1
ATOM 1312 C C . GLY A 1 165 ? 12.317 -0.872 -21.537 1.00 96.00 165 GLY A C 1
ATOM 1313 O O . GLY A 1 165 ? 11.440 -0.916 -22.396 1.00 96.00 165 GLY A O 1
ATOM 1314 N N . THR A 1 166 ? 13.002 -1.965 -21.183 1.00 96.69 166 THR A N 1
ATOM 1315 C CA . THR A 1 166 ? 12.847 -3.262 -21.872 1.00 96.69 166 THR A CA 1
ATOM 1316 C C . THR A 1 166 ? 11.561 -3.998 -21.507 1.00 96.69 166 THR A C 1
ATOM 1318 O O . THR A 1 166 ? 11.152 -4.913 -22.222 1.00 96.69 166 THR A O 1
ATOM 1321 N N . ARG A 1 167 ? 10.922 -3.620 -20.393 1.00 96.62 167 ARG A N 1
ATOM 1322 C CA . ARG A 1 167 ? 9.653 -4.189 -19.932 1.00 96.62 167 ARG A CA 1
ATOM 1323 C C . ARG A 1 167 ? 8.733 -3.107 -19.405 1.00 96.62 167 ARG A C 1
ATOM 1325 O O . ARG A 1 167 ? 9.148 -2.240 -18.641 1.00 96.62 167 ARG A O 1
ATOM 1332 N N . MET A 1 168 ? 7.460 -3.232 -19.748 1.00 97.00 168 MET A N 1
ATOM 1333 C CA . MET A 1 168 ? 6.389 -2.429 -19.168 1.00 97.00 168 MET A CA 1
ATOM 1334 C C . MET A 1 168 ? 5.663 -3.231 -18.079 1.00 97.00 168 MET A C 1
ATOM 1336 O O . MET A 1 168 ? 5.829 -4.451 -18.017 1.00 97.00 168 MET A O 1
ATOM 1340 N N . PRO A 1 169 ? 4.856 -2.593 -17.209 1.00 96.69 169 PRO A N 1
ATOM 1341 C CA . PRO A 1 169 ? 4.256 -3.254 -16.045 1.00 96.69 169 PRO A CA 1
ATOM 1342 C C . PRO A 1 169 ? 3.497 -4.559 -16.330 1.00 96.69 169 PRO A C 1
ATOM 1344 O O . PRO A 1 169 ? 3.475 -5.461 -15.492 1.00 96.69 169 PRO A O 1
ATOM 1347 N N . ALA A 1 170 ? 2.901 -4.689 -17.519 1.00 96.25 170 ALA A N 1
ATOM 1348 C CA . ALA A 1 170 ? 2.219 -5.909 -17.952 1.00 96.25 170 ALA A CA 1
ATOM 1349 C C . ALA A 1 170 ? 3.171 -7.116 -18.108 1.00 96.25 170 ALA A C 1
ATOM 1351 O O . ALA A 1 170 ? 2.774 -8.251 -17.833 1.00 96.25 170 ALA A O 1
ATOM 1352 N N . ASP A 1 171 ? 4.429 -6.859 -18.471 1.00 97.50 171 ASP A N 1
ATOM 1353 C CA . ASP A 1 171 ? 5.466 -7.858 -18.760 1.00 97.50 171 ASP A CA 1
ATOM 1354 C C . ASP A 1 171 ? 6.369 -8.145 -17.554 1.00 97.50 171 ASP A C 1
ATOM 1356 O O . ASP A 1 171 ? 7.309 -8.946 -17.627 1.00 97.50 171 ASP A O 1
ATOM 1360 N N . TRP A 1 172 ? 6.126 -7.479 -16.423 1.00 98.12 172 TRP A N 1
ATOM 1361 C CA . TRP A 1 172 ? 6.919 -7.700 -15.224 1.00 98.12 172 TRP A CA 1
ATOM 1362 C C . TRP A 1 172 ? 6.701 -9.120 -14.684 1.00 98.12 172 TRP A C 1
ATOM 1364 O O . TRP A 1 172 ? 5.551 -9.569 -14.551 1.00 98.12 172 TRP A O 1
ATOM 1374 N N . PRO A 1 173 ? 7.793 -9.836 -14.355 1.00 98.06 173 PRO A N 1
ATOM 1375 C CA . PRO A 1 173 ? 7.724 -11.206 -13.883 1.00 98.06 173 PRO A CA 1
ATOM 1376 C C . PRO A 1 173 ? 7.011 -11.269 -12.535 1.00 98.06 173 PRO A C 1
ATOM 1378 O O . PRO A 1 173 ? 7.182 -10.413 -11.667 1.00 98.06 173 PRO A O 1
ATOM 1381 N N . VAL A 1 174 ? 6.223 -12.326 -12.357 1.00 98.56 174 VAL A N 1
ATOM 1382 C CA . VAL A 1 174 ? 5.618 -12.664 -11.070 1.00 98.56 174 VAL A CA 1
ATOM 1383 C C . VAL A 1 174 ? 6.679 -13.366 -10.230 1.00 98.56 174 VAL A C 1
ATOM 1385 O O . VAL A 1 174 ? 7.020 -14.514 -10.505 1.00 98.56 174 VAL A O 1
ATOM 1388 N N . ILE A 1 175 ? 7.192 -12.680 -9.213 1.00 98.25 175 ILE A N 1
ATOM 1389 C CA . ILE A 1 175 ? 8.213 -13.217 -8.301 1.00 98.25 175 ILE A CA 1
ATOM 1390 C C . ILE A 1 175 ? 7.597 -13.907 -7.079 1.00 98.25 175 ILE A C 1
ATOM 1392 O O . ILE A 1 175 ? 8.259 -14.676 -6.390 1.00 98.25 175 ILE A O 1
ATOM 1396 N N . TYR A 1 176 ? 6.306 -13.674 -6.830 1.00 98.56 176 TYR A N 1
ATOM 1397 C CA . TYR A 1 176 ? 5.525 -14.404 -5.841 1.00 98.56 176 TYR A CA 1
ATOM 1398 C C . TYR A 1 176 ? 4.094 -14.606 -6.328 1.00 98.56 176 TYR A C 1
ATOM 1400 O O . TYR A 1 176 ? 3.450 -13.674 -6.814 1.00 98.56 176 TYR A O 1
ATOM 1408 N N . ARG A 1 177 ? 3.564 -15.814 -6.128 1.00 98.12 177 ARG A N 1
ATOM 1409 C CA . ARG A 1 177 ? 2.148 -16.125 -6.324 1.00 98.12 177 ARG A CA 1
ATOM 1410 C C . ARG A 1 177 ? 1.665 -17.037 -5.213 1.00 98.12 177 ARG A C 1
ATOM 1412 O O . ARG A 1 177 ? 2.198 -18.133 -5.032 1.00 98.12 177 ARG A O 1
ATOM 1419 N N . PHE A 1 178 ? 0.625 -16.604 -4.512 1.00 96.44 178 PHE A N 1
ATOM 1420 C CA . PHE A 1 178 ? -0.026 -17.440 -3.518 1.00 96.44 178 PHE A CA 1
ATOM 1421 C C . PHE A 1 178 ? -0.650 -18.659 -4.198 1.00 96.44 178 PHE A C 1
ATOM 1423 O O . PHE A 1 178 ? -1.371 -18.545 -5.192 1.00 96.44 178 PHE A O 1
ATOM 1430 N N . LYS A 1 179 ? -0.385 -19.836 -3.638 1.00 93.94 179 LYS A N 1
ATOM 1431 C CA . LYS A 1 179 ? -1.032 -21.088 -4.020 1.00 93.94 179 LYS A CA 1
ATOM 1432 C C . LYS A 1 179 ? -1.885 -21.523 -2.843 1.00 93.94 179 LYS A C 1
ATOM 1434 O O . LYS A 1 179 ? -1.359 -21.752 -1.757 1.00 93.94 179 LYS A O 1
ATOM 1439 N N . LYS A 1 180 ? -3.198 -21.628 -3.052 1.00 86.94 180 LYS A N 1
ATOM 1440 C CA . LYS A 1 180 ? -4.085 -22.198 -2.037 1.00 86.94 180 LYS A CA 1
ATOM 1441 C C . LYS A 1 180 ? -3.625 -23.640 -1.764 1.00 86.94 180 LYS A C 1
ATOM 1443 O O . LYS A 1 180 ? -3.431 -24.377 -2.736 1.00 86.9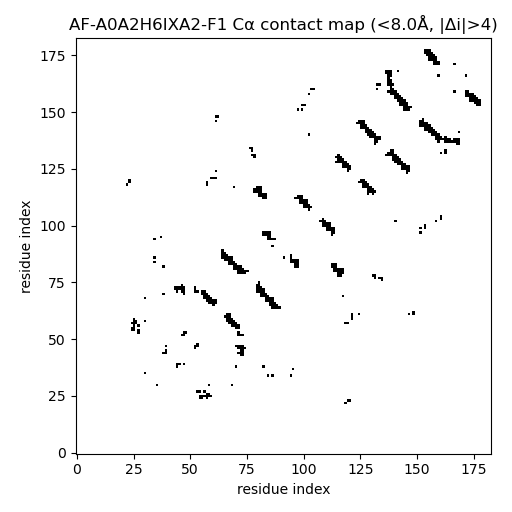4 180 LYS A O 1
ATOM 1448 N N . PRO A 1 181 ? -3.429 -24.048 -0.498 1.00 80.31 181 PRO A N 1
ATOM 1449 C CA . PRO A 1 181 ? -3.164 -25.444 -0.182 1.00 80.31 181 PRO A CA 1
ATOM 1450 C C . PRO A 1 181 ? -4.278 -26.317 -0.764 1.00 80.31 181 PRO A C 1
ATOM 1452 O O . PRO A 1 181 ? -5.454 -25.946 -0.687 1.00 80.31 181 PRO A O 1
ATOM 1455 N N . ARG A 1 182 ? -3.908 -27.443 -1.381 1.00 76.06 182 ARG A N 1
ATOM 1456 C CA . ARG A 1 182 ? -4.897 -28.466 -1.731 1.00 76.06 182 ARG A CA 1
ATOM 1457 C C . ARG A 1 182 ? -5.469 -29.003 -0.417 1.00 76.06 182 ARG A C 1
ATOM 1459 O O . ARG A 1 182 ? -4.692 -29.274 0.496 1.00 76.06 182 ARG A O 1
ATOM 1466 N N . GLN A 1 183 ? -6.797 -29.029 -0.326 1.00 52.72 183 GLN A N 1
ATOM 1467 C CA . GLN A 1 183 ? -7.517 -29.683 0.766 1.00 52.72 183 GLN A CA 1
ATOM 1468 C C . GLN A 1 183 ? -7.488 -31.191 0.552 1.00 52.72 183 GLN A C 1
ATOM 1470 O O . GLN A 1 183 ? -7.488 -31.593 -0.636 1.00 52.72 183 GLN A O 1
#

Mean predicted align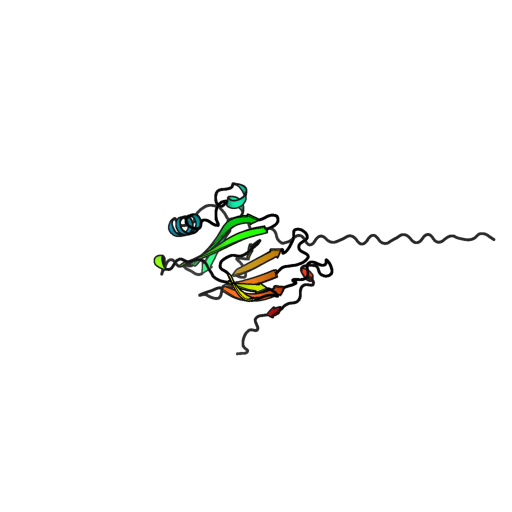ed error: 9.24 Å

Radius of gyration: 20.92 Å; Cα contacts (8 Å, |Δi|>4): 340; chains: 1; bounding box: 38×49×92 Å